Protein AF-A0AAU6WLL1-F1 (afdb_monomer_lite)

Structure (mmCIF, N/CA/C/O backbone):
data_AF-A0AAU6WLL1-F1
#
_entry.id   AF-A0AAU6WLL1-F1
#
loop_
_atom_site.group_PDB
_atom_site.id
_atom_site.type_symbol
_atom_site.label_atom_id
_atom_site.label_alt_id
_atom_site.label_comp_id
_atom_site.label_asym_id
_atom_site.label_entity_id
_atom_site.label_seq_id
_atom_site.pdbx_PDB_ins_code
_atom_site.Cartn_x
_atom_site.Cartn_y
_atom_site.Cartn_z
_atom_site.occupancy
_atom_site.B_iso_or_equiv
_atom_site.auth_seq_id
_atom_site.auth_comp_id
_atom_site.auth_asym_id
_atom_site.auth_atom_id
_atom_site.pdbx_PDB_model_num
ATOM 1 N N . MET A 1 1 ? -5.858 -25.529 11.734 1.00 49.38 1 MET A N 1
ATOM 2 C CA . MET A 1 1 ? -5.423 -24.294 11.037 1.00 49.38 1 MET A CA 1
ATOM 3 C C . MET A 1 1 ? -5.214 -24.500 9.532 1.00 49.38 1 MET A C 1
ATOM 5 O O . MET A 1 1 ? -5.618 -23.621 8.788 1.00 49.38 1 MET A O 1
ATOM 9 N N . SER A 1 2 ? -4.664 -25.635 9.071 1.00 57.19 2 SER A N 1
ATOM 10 C CA . SER A 1 2 ? -4.258 -25.856 7.662 1.00 57.19 2 SER A CA 1
ATOM 11 C C . SER A 1 2 ? -5.346 -25.617 6.591 1.00 57.19 2 SER A C 1
ATOM 13 O O . SER A 1 2 ? -5.056 -24.984 5.584 1.00 57.19 2 SER A O 1
ATOM 15 N N . ASN A 1 3 ? -6.610 -25.988 6.833 1.00 70.56 3 ASN A N 1
ATOM 16 C 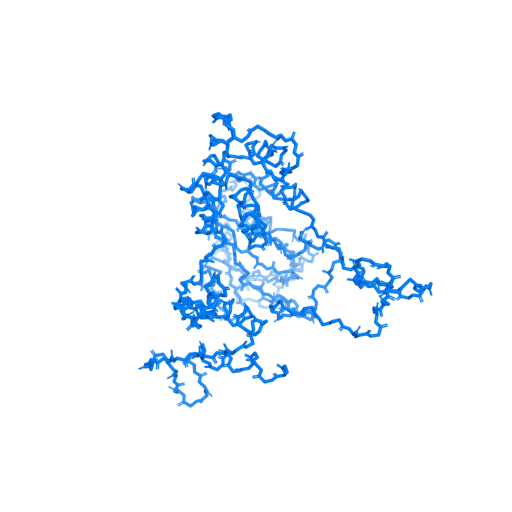CA . ASN A 1 3 ? -7.673 -25.858 5.815 1.00 70.56 3 ASN A CA 1
ATOM 17 C C . ASN A 1 3 ? -8.409 -24.508 5.813 1.00 70.56 3 ASN A C 1
ATOM 19 O O . ASN A 1 3 ? -9.313 -24.299 5.007 1.00 70.56 3 ASN A O 1
ATOM 23 N N . ARG A 1 4 ? -8.059 -23.586 6.719 1.00 80.12 4 ARG A N 1
ATOM 24 C CA . ARG A 1 4 ? -8.822 -22.346 6.900 1.00 80.12 4 ARG A CA 1
ATOM 25 C C . ARG A 1 4 ? -8.544 -21.334 5.774 1.00 80.12 4 ARG A C 1
ATOM 27 O O . ARG A 1 4 ? -9.474 -20.853 5.141 1.00 80.12 4 ARG A O 1
ATOM 34 N N . ILE A 1 5 ? -7.273 -21.068 5.463 1.00 81.94 5 ILE A N 1
ATOM 35 C CA . ILE A 1 5 ? -6.870 -20.135 4.391 1.00 81.94 5 ILE A CA 1
ATOM 36 C C . ILE A 1 5 ? -7.284 -20.630 2.989 1.00 81.94 5 ILE A C 1
ATOM 38 O O . ILE A 1 5 ? -7.834 -19.826 2.235 1.00 81.94 5 ILE A O 1
ATOM 42 N N . PRO A 1 6 ? -7.101 -21.920 2.629 1.00 84.69 6 PRO A N 1
ATOM 43 C CA . PRO A 1 6 ? -7.578 -22.444 1.348 1.00 84.69 6 PRO A CA 1
ATOM 44 C C . PRO A 1 6 ? -9.076 -22.220 1.116 1.00 84.69 6 PRO A C 1
ATOM 46 O O . PRO A 1 6 ? -9.464 -21.841 0.016 1.00 84.69 6 PRO A O 1
ATOM 49 N N . LEU A 1 7 ? -9.909 -22.371 2.155 1.00 84.56 7 LEU A N 1
ATOM 50 C CA . LEU A 1 7 ? -11.346 -22.104 2.060 1.00 84.56 7 LEU A CA 1
ATOM 51 C C . LEU A 1 7 ? -11.632 -20.652 1.656 1.00 84.56 7 LEU A C 1
ATOM 53 O O . LEU A 1 7 ? -12.465 -20.415 0.789 1.00 84.56 7 LEU A O 1
ATOM 57 N N . LEU A 1 8 ? -10.933 -19.678 2.245 1.00 85.38 8 LEU A N 1
ATOM 58 C CA . LEU A 1 8 ? -11.115 -18.269 1.880 1.00 85.38 8 LEU A CA 1
ATOM 59 C C . LEU A 1 8 ? -10.690 -18.007 0.436 1.00 85.38 8 LEU A C 1
ATOM 61 O O . LEU A 1 8 ? -11.428 -17.345 -0.285 1.00 85.38 8 LEU A O 1
ATOM 65 N N . LYS A 1 9 ? -9.558 -18.584 0.003 1.00 83.25 9 LYS A N 1
ATOM 66 C CA . LYS A 1 9 ? -9.072 -18.479 -1.383 1.00 83.25 9 LYS A CA 1
ATOM 67 C C . LYS A 1 9 ? -10.105 -19.030 -2.377 1.00 83.25 9 LYS A C 1
ATOM 69 O O . LYS A 1 9 ? -10.351 -18.396 -3.396 1.00 83.25 9 LYS A O 1
ATOM 74 N N . ILE A 1 10 ? -10.754 -20.151 -2.049 1.00 84.88 10 ILE A N 1
ATOM 75 C CA . ILE A 1 10 ? -11.850 -20.745 -2.833 1.00 84.88 10 ILE A CA 1
ATOM 76 C C . ILE A 1 10 ? -13.048 -19.788 -2.913 1.00 84.88 10 ILE A C 1
ATOM 78 O O . ILE A 1 10 ? -13.537 -19.511 -4.006 1.00 84.88 10 ILE A O 1
ATOM 82 N N . LEU A 1 11 ? -13.494 -19.238 -1.779 1.00 84.00 11 LEU A N 1
ATOM 83 C CA . LEU A 1 11 ? -14.657 -18.340 -1.730 1.00 84.00 11 LEU A CA 1
ATOM 84 C C . LEU A 1 11 ? -14.447 -17.035 -2.513 1.00 84.00 11 LEU A C 1
ATOM 86 O O . LEU A 1 11 ? -15.413 -16.476 -3.024 1.00 84.00 11 LEU A O 1
ATOM 90 N N . THR A 1 12 ? -13.207 -16.552 -2.607 1.00 81.31 12 THR A N 1
ATOM 91 C CA . THR A 1 12 ? -12.859 -15.322 -3.335 1.00 81.31 12 THR A CA 1
ATOM 92 C C . THR A 1 12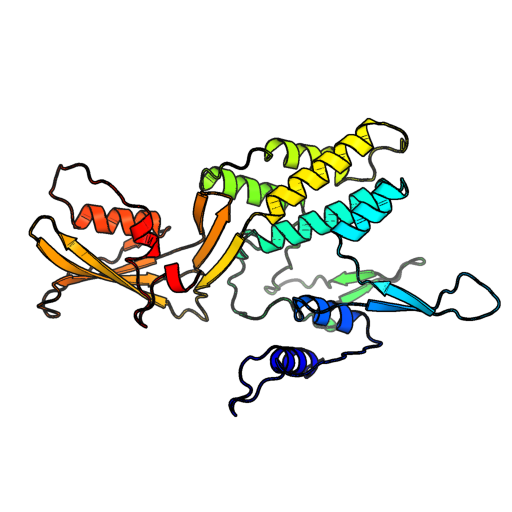 ? -12.390 -15.559 -4.771 1.00 81.31 12 THR A C 1
ATOM 94 O O . THR A 1 12 ? -12.138 -14.590 -5.479 1.00 81.31 12 THR A O 1
ATOM 97 N N . SER A 1 13 ? -12.211 -16.813 -5.194 1.00 81.00 13 SER A N 1
ATOM 98 C CA . SER A 1 13 ? -11.652 -17.137 -6.512 1.00 81.00 13 SER A CA 1
ATOM 99 C C . SER A 1 13 ? -12.618 -16.833 -7.663 1.00 81.00 13 SER A C 1
ATOM 101 O O . SER A 1 13 ? -13.827 -17.060 -7.567 1.00 81.00 13 SER A O 1
ATOM 103 N N . ASP A 1 14 ? -12.055 -16.330 -8.764 1.00 76.62 14 ASP A N 1
ATOM 104 C CA . ASP A 1 14 ? -12.791 -16.045 -10.002 1.00 76.62 14 ASP A CA 1
ATOM 105 C C . ASP A 1 14 ? -13.074 -17.301 -10.826 1.00 76.62 14 ASP A C 1
ATOM 107 O O . ASP A 1 14 ? -14.054 -17.342 -11.567 1.00 76.62 14 ASP A O 1
ATOM 111 N N . ASP A 1 15 ? -12.233 -18.321 -10.678 1.00 77.69 15 ASP A N 1
ATOM 112 C CA . ASP A 1 15 ? -12.371 -19.610 -11.337 1.00 77.69 15 ASP A CA 1
ATOM 113 C C . ASP A 1 15 ? -11.825 -20.708 -10.419 1.00 77.69 15 ASP A C 1
ATOM 115 O O . ASP A 1 15 ? -10.710 -20.613 -9.901 1.00 77.69 15 ASP A O 1
ATOM 119 N N . LEU A 1 16 ? -12.632 -21.745 -10.215 1.00 78.81 16 LEU A N 1
ATOM 120 C CA . LEU A 1 16 ? -12.290 -22.926 -9.424 1.00 78.81 16 LEU A CA 1
ATOM 121 C C . LEU A 1 16 ? -11.611 -24.028 -10.258 1.00 78.81 16 LEU A C 1
ATOM 123 O O . LEU A 1 16 ? -11.296 -25.084 -9.716 1.00 78.81 16 LEU A O 1
ATOM 127 N N . GLY A 1 17 ? -11.382 -23.790 -11.554 1.00 74.00 17 GLY A N 1
ATOM 128 C CA . GLY A 1 17 ? -10.787 -24.733 -12.509 1.00 74.00 17 GLY A CA 1
ATOM 129 C C . GLY A 1 17 ? -11.789 -25.278 -13.531 1.00 74.00 17 GLY A C 1
ATOM 130 O O . GLY A 1 17 ? -11.386 -25.695 -14.613 1.00 74.00 17 GLY A O 1
ATOM 131 N N . ASP A 1 18 ? -13.086 -25.183 -13.226 1.00 76.75 18 ASP A N 1
ATOM 132 C CA . ASP A 1 18 ? -14.190 -25.658 -14.070 1.00 76.75 18 ASP A CA 1
ATOM 133 C C . ASP A 1 18 ? -15.005 -24.504 -14.696 1.00 76.75 18 ASP A C 1
ATOM 135 O O . ASP A 1 18 ? -16.133 -24.705 -15.151 1.00 76.75 18 ASP A O 1
ATOM 139 N N . ARG A 1 19 ? -14.469 -23.270 -14.708 1.00 69.25 19 ARG A N 1
ATOM 140 C CA . ARG A 1 19 ? -15.167 -22.016 -15.082 1.00 69.25 19 ARG A CA 1
ATOM 141 C C . ARG A 1 19 ? -16.333 -21.640 -14.164 1.00 69.25 19 ARG A C 1
ATOM 143 O O . ARG A 1 19 ? -17.123 -20.753 -14.487 1.00 69.25 19 ARG A O 1
ATOM 150 N N . SER A 1 20 ? -16.461 -22.310 -13.024 1.00 75.06 20 SER A N 1
ATOM 151 C CA . SER A 1 20 ? -17.439 -21.993 -11.985 1.00 75.06 20 SER A CA 1
ATOM 152 C C . SER A 1 20 ? -16.847 -21.034 -10.955 1.00 75.06 20 SER A C 1
ATOM 154 O O . SER A 1 20 ? -15.683 -21.177 -10.582 1.00 75.06 20 SER A O 1
ATOM 156 N N . SER A 1 21 ? -17.665 -20.117 -10.435 1.00 81.56 21 SER A N 1
ATOM 157 C CA . SER A 1 21 ? -17.276 -19.194 -9.366 1.00 81.56 21 SER A CA 1
ATOM 158 C C . SER A 1 21 ? -18.398 -19.000 -8.351 1.00 81.56 21 SER A C 1
ATOM 160 O O . SER A 1 21 ? -19.578 -19.209 -8.645 1.00 81.56 21 SER A O 1
ATOM 162 N N . PHE A 1 22 ? -18.035 -18.551 -7.149 1.00 79.88 22 PHE A N 1
ATOM 163 C CA . PHE A 1 22 ? -19.003 -18.213 -6.103 1.00 79.88 22 PHE A CA 1
ATOM 164 C C . PHE A 1 22 ? -19.541 -16.776 -6.200 1.00 79.88 22 PHE A C 1
ATOM 166 O O . PHE A 1 22 ? -20.391 -16.393 -5.399 1.00 79.88 22 PHE A O 1
ATOM 173 N N . LYS A 1 23 ? -19.120 -15.982 -7.199 1.00 74.69 23 LYS A N 1
ATOM 174 C CA . LYS A 1 23 ? -19.549 -14.577 -7.365 1.00 74.69 23 LYS A CA 1
ATOM 175 C C . LYS A 1 23 ? -21.060 -14.403 -7.571 1.00 74.69 23 LYS A C 1
ATOM 177 O O . LYS A 1 23 ? -21.586 -13.336 -7.279 1.00 74.69 23 LYS A O 1
ATOM 182 N N . GLY A 1 24 ? -21.754 -15.431 -8.063 1.00 77.06 24 GLY A N 1
ATOM 183 C CA . GLY A 1 24 ? -23.205 -15.410 -8.285 1.00 77.06 24 GLY A CA 1
ATOM 184 C C . GLY A 1 24 ? -24.055 -15.842 -7.084 1.00 77.06 24 GLY A C 1
ATOM 185 O O . GLY A 1 24 ? -25.276 -15.897 -7.208 1.00 77.06 24 GLY A O 1
ATOM 186 N N . VAL A 1 25 ? -23.442 -16.189 -5.947 1.00 82.62 25 VAL A N 1
ATOM 187 C CA . VAL A 1 25 ? -24.135 -16.789 -4.798 1.00 82.62 25 VAL A CA 1
ATOM 188 C C . VAL A 1 25 ? -24.012 -15.885 -3.573 1.00 82.62 25 VAL A C 1
ATOM 190 O O . VAL A 1 25 ? -22.958 -15.313 -3.309 1.00 82.62 25 VAL A O 1
ATOM 193 N N . GLN A 1 26 ? -25.085 -15.779 -2.786 1.00 84.56 26 GLN A N 1
ATOM 194 C CA . GLN A 1 26 ? -25.018 -15.140 -1.474 1.00 84.56 26 GLN A CA 1
ATOM 195 C C . GLN A 1 26 ? -24.409 -16.110 -0.459 1.00 84.56 26 GLN A C 1
ATOM 197 O O . GLN A 1 26 ? -24.970 -17.172 -0.190 1.00 84.56 26 GLN A O 1
ATOM 202 N N . ILE A 1 27 ? -23.271 -15.736 0.121 1.00 86.38 27 ILE A N 1
ATOM 203 C CA . ILE A 1 27 ? -22.545 -16.583 1.068 1.00 86.38 27 ILE A CA 1
ATOM 204 C C . ILE A 1 27 ? -22.670 -16.010 2.479 1.00 86.38 27 ILE A C 1
ATOM 206 O O . ILE A 1 27 ? -22.401 -14.833 2.713 1.00 86.38 27 ILE A O 1
ATOM 210 N N . PHE A 1 28 ? -23.022 -16.872 3.433 1.00 87.19 28 PHE A N 1
ATOM 211 C CA . PHE A 1 28 ? -22.967 -16.577 4.862 1.00 87.19 28 PHE A CA 1
ATOM 212 C C . PHE A 1 28 ? -21.864 -17.417 5.504 1.00 87.19 28 PHE A C 1
ATOM 214 O O . PHE A 1 28 ? -21.918 -18.645 5.470 1.00 87.19 28 PHE A O 1
ATOM 221 N N . LEU A 1 29 ? -20.868 -16.759 6.103 1.00 87.06 29 LEU A N 1
ATOM 222 C CA . LEU A 1 29 ? -19.799 -17.416 6.852 1.00 87.06 29 LEU A CA 1
ATOM 223 C C . LEU A 1 29 ? -19.948 -17.093 8.340 1.00 87.06 29 LEU A C 1
ATOM 225 O O . LEU A 1 29 ? -19.778 -15.947 8.750 1.00 87.06 29 LEU A O 1
ATOM 229 N N . THR A 1 30 ? -20.240 -18.107 9.151 1.00 88.31 30 THR A N 1
ATOM 230 C CA . THR A 1 30 ? -20.351 -17.976 10.607 1.00 88.31 30 THR A CA 1
ATOM 231 C C . THR A 1 30 ? -19.202 -18.708 11.296 1.00 88.31 30 THR A C 1
ATOM 233 O O . THR A 1 30 ? -18.748 -19.764 10.856 1.00 88.31 30 THR A O 1
ATOM 236 N N . THR A 1 31 ? -18.684 -18.128 12.376 1.00 86.38 31 THR A N 1
ATOM 237 C CA . THR A 1 31 ? -17.616 -18.729 13.182 1.00 86.38 31 THR A CA 1
ATOM 238 C C . THR A 1 31 ? -17.741 -18.293 14.635 1.00 86.38 31 THR A C 1
ATOM 240 O O . THR A 1 31 ? -18.059 -17.139 14.909 1.00 86.38 31 THR A O 1
ATOM 243 N N . TYR A 1 32 ? -17.464 -19.211 15.562 1.00 85.44 32 TYR A N 1
ATOM 244 C CA . TYR A 1 32 ? -17.314 -18.910 16.990 1.00 85.44 32 TYR A CA 1
ATOM 245 C C . TYR A 1 32 ? -15.861 -18.556 17.362 1.00 85.44 32 TYR A C 1
ATOM 247 O O . TYR A 1 32 ? -15.597 -17.998 18.423 1.00 85.44 32 TYR A O 1
ATOM 255 N N . ASP A 1 33 ? -14.902 -18.894 16.496 1.00 83.81 33 ASP A N 1
ATOM 256 C CA . ASP A 1 33 ? -13.477 -18.648 16.705 1.00 83.81 33 ASP A CA 1
ATOM 257 C C . ASP A 1 33 ? -13.139 -17.195 16.324 1.00 83.81 33 ASP A C 1
ATOM 259 O O . ASP A 1 33 ? -13.193 -16.813 15.149 1.00 83.81 33 ASP A O 1
ATOM 263 N N . ARG A 1 34 ? -12.796 -16.385 17.336 1.00 77.62 34 ARG A N 1
ATOM 264 C CA . ARG A 1 34 ? -12.431 -14.965 17.197 1.00 77.62 34 ARG A CA 1
ATOM 265 C C . ARG A 1 34 ? -11.140 -14.768 16.407 1.00 77.62 34 ARG A C 1
ATOM 267 O O . ARG A 1 34 ? -11.027 -13.797 15.659 1.00 77.62 34 ARG A O 1
ATOM 274 N N . GLU A 1 35 ? -10.157 -15.645 16.585 1.00 76.50 35 GLU A N 1
ATOM 275 C CA . GLU A 1 35 ? -8.894 -15.555 15.851 1.00 76.50 35 GLU A CA 1
ATOM 276 C C . GLU A 1 35 ? -9.149 -15.818 14.374 1.00 76.50 35 GLU A C 1
ATOM 278 O O . GLU A 1 35 ? -8.723 -15.043 13.517 1.00 76.50 35 GLU A O 1
ATOM 283 N N . TRP A 1 36 ? -9.939 -16.853 14.085 1.00 80.88 36 TRP A N 1
ATOM 284 C CA . TRP A 1 36 ? -10.342 -17.159 12.723 1.00 80.88 36 TRP A CA 1
ATOM 285 C C . TRP A 1 36 ? -11.148 -16.030 12.085 1.00 80.88 36 TRP A C 1
ATOM 287 O O . TRP A 1 36 ? -10.877 -15.661 10.947 1.00 80.88 36 TRP A O 1
ATOM 297 N N . PHE A 1 37 ? -12.085 -15.436 12.824 1.00 82.31 37 PHE A N 1
ATOM 298 C CA . PHE A 1 37 ? -12.853 -14.287 12.353 1.00 82.31 37 PHE A CA 1
ATOM 299 C C . PHE A 1 37 ? -11.954 -13.111 11.951 1.00 82.31 37 PHE A C 1
ATOM 301 O O . PHE A 1 37 ? -12.140 -12.520 10.888 1.00 82.31 37 PHE A O 1
ATOM 308 N N . ASN A 1 38 ? -10.949 -12.793 12.772 1.00 77.00 38 ASN A N 1
ATOM 309 C CA . ASN A 1 38 ? -10.015 -11.705 12.486 1.00 77.00 38 ASN A CA 1
ATOM 310 C C . ASN A 1 38 ? -9.158 -11.984 11.243 1.00 77.00 38 ASN A C 1
ATOM 312 O O . ASN A 1 38 ? -8.923 -11.061 10.465 1.00 77.00 38 ASN A O 1
ATOM 316 N N . VAL A 1 39 ? -8.735 -13.236 11.039 1.00 80.00 39 VAL A N 1
ATOM 317 C CA . VAL A 1 39 ? -8.029 -13.652 9.817 1.00 80.00 39 VAL A CA 1
ATOM 318 C C . VAL A 1 39 ? -8.968 -13.579 8.611 1.00 80.00 39 VAL A C 1
ATOM 320 O O . VAL A 1 39 ? -8.647 -12.933 7.625 1.00 80.00 39 VAL A O 1
ATOM 323 N N . ALA A 1 40 ? -10.167 -14.155 8.681 1.00 82.69 40 ALA A N 1
ATOM 324 C CA . ALA A 1 40 ? -11.126 -14.114 7.577 1.00 82.69 40 ALA A CA 1
ATOM 325 C C . ALA A 1 40 ? -11.515 -12.677 7.186 1.00 82.69 40 ALA A C 1
ATOM 327 O O . ALA A 1 40 ? -11.647 -12.370 6.002 1.00 82.69 40 ALA A O 1
ATOM 328 N N . LYS A 1 41 ? -11.619 -11.767 8.165 1.00 80.00 41 LYS A N 1
ATOM 329 C CA . LYS A 1 41 ? -11.925 -10.347 7.947 1.00 80.00 41 LYS A CA 1
ATOM 330 C C . LYS A 1 41 ? -10.927 -9.654 7.014 1.00 80.00 41 LYS A C 1
ATOM 332 O O . LYS A 1 41 ? -11.354 -8.749 6.298 1.00 80.00 41 LYS A O 1
ATOM 337 N N . SER A 1 42 ? -9.644 -10.035 7.027 1.00 74.00 42 SER A N 1
ATOM 338 C CA . SER A 1 42 ? -8.632 -9.434 6.146 1.00 74.00 42 SER A CA 1
ATOM 339 C C . SER A 1 42 ? -8.653 -9.989 4.723 1.00 74.00 42 SER A C 1
ATOM 341 O O . SER A 1 42 ? -8.283 -9.269 3.808 1.00 74.00 42 SER A O 1
ATOM 343 N N . TYR A 1 43 ? -9.098 -11.231 4.528 1.00 79.31 43 TYR A N 1
ATOM 344 C CA . TYR A 1 43 ? -9.179 -11.870 3.207 1.00 79.31 43 TYR A CA 1
ATOM 345 C C . TYR A 1 43 ? -10.491 -11.566 2.470 1.00 79.31 43 TYR A C 1
ATOM 347 O O . TYR A 1 43 ? -10.525 -11.558 1.245 1.00 79.31 43 TYR A O 1
ATOM 355 N N . LEU A 1 44 ? -11.582 -11.328 3.202 1.00 82.69 44 LEU A N 1
ATOM 356 C CA . LEU A 1 44 ? -12.915 -11.089 2.640 1.00 82.69 44 LEU A CA 1
ATOM 357 C C . LEU A 1 44 ? -13.184 -9.584 2.473 1.00 82.69 44 LEU A C 1
ATOM 359 O O . LEU A 1 44 ? -14.017 -8.990 3.172 1.00 82.69 44 LEU A O 1
ATOM 363 N N . GLU A 1 45 ? -12.447 -8.927 1.577 1.00 75.25 45 GLU A N 1
ATOM 364 C CA . GLU A 1 45 ? -12.696 -7.523 1.219 1.00 75.25 45 GLU A CA 1
ATOM 365 C C . GLU A 1 45 ? -14.085 -7.354 0.572 1.00 75.25 45 GLU A C 1
ATOM 367 O O . GLU A 1 45 ? -14.553 -8.214 -0.166 1.00 75.25 45 GLU A O 1
ATOM 372 N N . GLY A 1 46 ? -14.803 -6.278 0.916 1.00 76.12 46 GLY A N 1
ATOM 373 C CA . GLY A 1 46 ? -16.176 -6.027 0.443 1.00 76.12 46 GLY A CA 1
ATOM 374 C C . GLY A 1 46 ? -17.303 -6.758 1.193 1.00 76.12 46 GLY A C 1
ATOM 375 O O . GLY A 1 46 ? -18.459 -6.375 1.057 1.00 76.12 46 GLY A O 1
ATOM 376 N N . TRP A 1 47 ? -16.998 -7.753 2.034 1.00 84.00 47 TRP A N 1
ATOM 377 C CA . TRP A 1 47 ? -18.022 -8.474 2.805 1.00 84.00 47 TRP A CA 1
ATOM 378 C C . TRP A 1 47 ? -18.495 -7.686 4.030 1.00 84.00 47 TRP A C 1
ATOM 380 O O . TRP A 1 47 ? -17.669 -7.081 4.732 1.00 84.00 47 TRP A O 1
ATOM 390 N N . GLU A 1 48 ? -19.795 -7.768 4.337 1.00 82.44 48 GLU A N 1
ATOM 391 C CA . GLU A 1 48 ? -20.349 -7.307 5.612 1.00 82.44 48 GLU A CA 1
ATOM 392 C C . GLU A 1 48 ? -19.874 -8.213 6.752 1.00 82.44 48 GLU A C 1
ATOM 394 O O . GLU A 1 48 ? -19.982 -9.437 6.697 1.00 82.44 48 GLU A O 1
ATOM 399 N N . LYS A 1 49 ? -19.317 -7.602 7.798 1.00 86.06 49 LYS A N 1
ATOM 400 C CA . LYS A 1 49 ? -18.773 -8.309 8.960 1.00 86.06 49 LYS A CA 1
ATOM 401 C C . LYS A 1 49 ? -19.578 -7.926 10.191 1.00 86.06 49 LYS A C 1
ATOM 403 O O . LYS A 1 49 ? -19.733 -6.740 10.490 1.00 86.06 49 LYS A O 1
ATOM 408 N N . THR A 1 50 ? -20.082 -8.920 10.908 1.00 84.50 50 THR A N 1
ATOM 409 C CA . THR A 1 50 ? -20.894 -8.724 12.111 1.00 84.50 50 THR A CA 1
ATOM 410 C C . THR A 1 50 ? -20.374 -9.624 13.220 1.00 84.50 50 THR A C 1
ATOM 412 O O . THR A 1 50 ? -20.103 -10.801 13.002 1.00 84.50 50 THR A O 1
ATOM 415 N N . GLU A 1 51 ? -20.220 -9.052 14.407 1.00 82.69 51 GLU A N 1
ATOM 416 C CA . GLU A 1 51 ? -19.828 -9.749 15.623 1.00 82.69 51 GLU A CA 1
ATOM 417 C C . GLU A 1 51 ? -21.073 -9.976 16.473 1.00 82.69 51 GLU A C 1
ATOM 419 O O . GLU A 1 51 ? -21.909 -9.084 16.638 1.00 82.69 51 GLU A O 1
ATOM 424 N N . PHE A 1 52 ? -21.181 -11.185 17.006 1.00 82.56 52 PHE A N 1
ATOM 425 C CA . PHE A 1 52 ? -22.283 -11.618 17.845 1.00 82.56 52 PHE A CA 1
ATOM 426 C C . PHE A 1 52 ? -21.715 -11.998 19.210 1.00 82.56 52 PHE A C 1
ATOM 428 O O . PHE A 1 52 ? -20.932 -12.942 19.317 1.00 82.56 52 PHE A O 1
ATOM 435 N N . TYR A 1 53 ? -22.069 -11.235 20.238 1.00 79.38 53 TYR A N 1
ATOM 436 C CA . TYR A 1 53 ? -21.615 -11.435 21.611 1.00 79.38 53 TYR A CA 1
ATOM 437 C C . TYR A 1 53 ? -22.799 -11.661 22.548 1.00 79.38 53 TYR A C 1
ATOM 439 O O . TYR A 1 53 ? -23.947 -11.408 22.189 1.00 79.38 53 TYR A O 1
ATOM 447 N N . VAL A 1 54 ? -22.507 -12.097 23.770 1.00 79.00 54 VAL A N 1
ATOM 448 C CA . VAL A 1 54 ? -23.476 -12.118 24.867 1.00 79.00 54 VAL A CA 1
ATOM 449 C C . VAL A 1 54 ? -23.268 -10.864 25.712 1.00 79.00 54 VAL A C 1
ATOM 451 O O . VAL A 1 54 ? -22.143 -10.561 26.117 1.00 79.00 54 VAL A O 1
ATOM 454 N N . ASP A 1 55 ? -24.339 -10.110 25.946 1.00 69.69 55 ASP A N 1
ATOM 455 C CA . ASP A 1 55 ? -24.340 -8.985 26.875 1.00 69.69 55 ASP A CA 1
ATOM 456 C C . ASP A 1 55 ? -24.388 -9.505 28.321 1.00 69.69 55 ASP A C 1
ATOM 458 O O . ASP A 1 55 ? -25.450 -9.850 28.844 1.00 69.69 55 ASP A O 1
ATOM 462 N N . ASN A 1 56 ? -23.222 -9.563 28.968 1.00 62.28 56 ASN A N 1
ATOM 463 C CA . ASN A 1 56 ? -23.083 -10.016 30.355 1.00 62.28 56 ASN A CA 1
ATOM 464 C C . ASN A 1 56 ? -23.415 -8.923 31.393 1.00 62.28 56 ASN A C 1
ATOM 466 O O . ASN A 1 56 ? -23.240 -9.149 32.591 1.00 62.28 56 ASN A O 1
ATOM 470 N N . HIS A 1 57 ? -23.872 -7.731 30.985 1.00 59.88 57 HIS A N 1
ATOM 471 C CA . HIS A 1 57 ?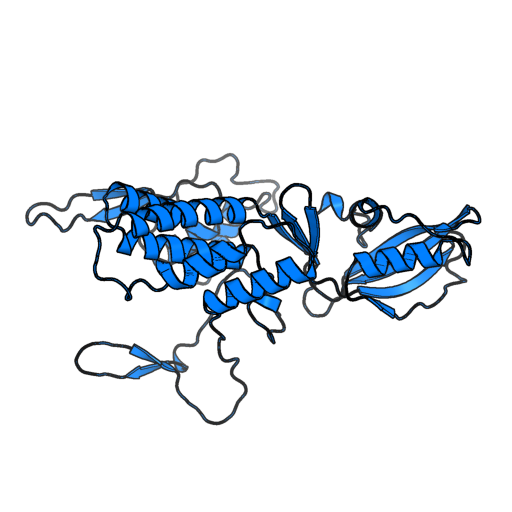 -24.111 -6.630 31.926 1.00 59.88 57 HIS A CA 1
ATOM 472 C C . HIS A 1 57 ? -25.405 -6.772 32.740 1.00 59.88 57 HIS A C 1
ATOM 474 O O . HIS A 1 57 ? -25.559 -6.095 33.757 1.00 59.88 57 HIS A O 1
ATOM 480 N N . SER A 1 58 ? -26.322 -7.667 32.358 1.00 55.41 58 SER A N 1
ATOM 481 C CA . SER A 1 58 ? -27.569 -7.897 33.094 1.00 55.41 58 SER A CA 1
ATOM 482 C C . SER A 1 58 ? -27.600 -9.284 33.732 1.00 55.41 58 SER A C 1
ATOM 484 O O . SER A 1 58 ? -27.575 -10.289 33.035 1.00 55.41 58 SER A O 1
ATOM 486 N N . HIS A 1 59 ? -27.711 -9.340 35.0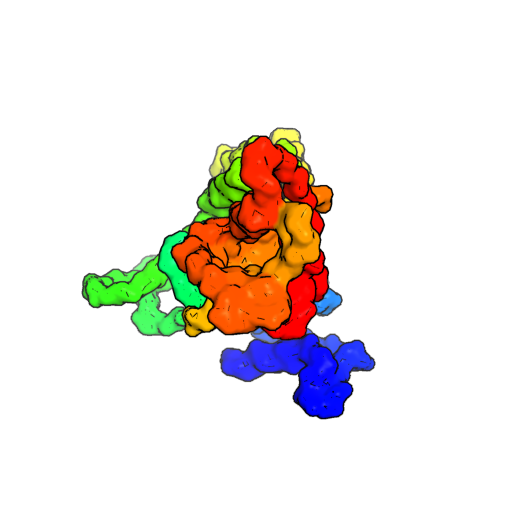61 1.00 56.78 59 HIS A N 1
ATOM 487 C CA . HIS A 1 59 ? -27.666 -10.577 35.855 1.00 56.78 59 HIS A CA 1
ATOM 488 C C . HIS A 1 59 ? -28.835 -11.555 35.621 1.00 56.78 59 HIS A C 1
ATOM 490 O O . HIS A 1 59 ? -28.890 -12.570 36.303 1.00 56.78 59 HIS A O 1
ATOM 496 N N . ASN A 1 60 ? -29.778 -11.281 34.708 1.00 61.97 60 ASN A N 1
ATOM 497 C CA . ASN A 1 60 ? -31.022 -12.055 34.652 1.00 61.97 60 ASN A CA 1
ATOM 498 C C . ASN A 1 60 ? -31.394 -12.696 33.313 1.00 61.97 60 ASN A C 1
ATOM 500 O O . ASN A 1 60 ? -32.205 -13.612 33.356 1.00 61.97 60 ASN A O 1
ATOM 504 N N . ILE A 1 61 ? -30.844 -12.302 32.157 1.00 69.75 61 ILE A N 1
ATOM 505 C CA . ILE A 1 61 ? -31.078 -12.998 30.872 1.00 69.75 61 ILE A CA 1
ATOM 506 C C . ILE A 1 61 ? -29.905 -12.695 29.928 1.00 69.75 61 ILE A C 1
ATOM 508 O O . ILE A 1 61 ? -29.583 -11.524 29.729 1.00 69.75 61 ILE A O 1
ATOM 512 N N . GLU A 1 62 ? -29.309 -13.721 29.313 1.00 70.00 62 GLU A N 1
ATOM 513 C CA . GLU A 1 62 ? -28.336 -13.548 28.226 1.00 70.00 62 GLU A CA 1
ATOM 514 C C . GLU A 1 62 ? -29.010 -12.858 27.032 1.00 70.00 62 GLU A C 1
ATOM 516 O O . GLU A 1 62 ? -29.963 -13.379 26.448 1.00 70.00 62 GLU A O 1
ATOM 521 N N . ARG A 1 63 ? -28.539 -11.662 26.665 1.00 73.38 63 ARG A N 1
ATOM 522 C CA . ARG A 1 63 ? -29.047 -10.925 25.501 1.00 73.38 63 ARG A CA 1
ATOM 523 C C . ARG A 1 63 ? -28.009 -10.929 24.383 1.00 73.38 63 ARG A C 1
ATOM 525 O O . ARG A 1 63 ? -26.835 -10.683 24.660 1.00 73.38 63 ARG A O 1
ATOM 532 N N . PRO A 1 64 ? -28.411 -11.174 23.123 1.00 75.94 64 PRO A N 1
ATOM 533 C CA . PRO A 1 64 ? -27.487 -11.099 22.006 1.00 75.94 64 PRO A CA 1
ATOM 534 C C . PRO A 1 64 ? -27.077 -9.645 21.759 1.00 75.94 64 PRO A C 1
ATOM 536 O O . PRO A 1 64 ? -27.904 -8.791 21.440 1.00 75.94 64 PRO A O 1
ATOM 539 N N . PHE A 1 65 ? -25.784 -9.368 21.882 1.00 75.56 65 PHE A N 1
ATOM 540 C CA . PHE A 1 65 ? -25.167 -8.111 21.490 1.00 75.56 65 PHE A CA 1
ATOM 541 C C . PHE A 1 65 ? -24.601 -8.254 20.078 1.00 75.56 65 PHE A C 1
ATOM 543 O O . PHE A 1 65 ? -23.517 -8.802 19.865 1.00 75.56 65 PHE A O 1
ATOM 550 N N . ILE A 1 66 ? -25.368 -7.773 19.102 1.00 78.06 66 ILE A N 1
ATOM 551 C CA . ILE A 1 66 ? -24.984 -7.778 17.691 1.00 78.06 66 ILE A CA 1
ATOM 552 C C . ILE A 1 66 ? -24.337 -6.439 17.364 1.00 78.06 66 ILE A C 1
ATOM 554 O O . ILE A 1 66 ? -24.951 -5.385 17.536 1.00 78.06 66 ILE A O 1
ATOM 558 N N . ARG A 1 67 ? -23.107 -6.472 16.859 1.00 70.81 67 ARG A N 1
ATOM 559 C CA . ARG A 1 67 ? -22.368 -5.273 16.462 1.00 70.81 67 ARG A CA 1
ATOM 560 C C . ARG A 1 67 ? -21.789 -5.459 15.067 1.00 70.81 67 ARG A C 1
ATOM 562 O O . ARG A 1 67 ? -21.213 -6.502 14.775 1.00 70.81 67 ARG A O 1
ATOM 569 N N . LYS A 1 68 ? -21.875 -4.445 14.205 1.00 72.50 68 LYS A N 1
ATOM 570 C CA . LYS A 1 68 ? -21.068 -4.432 12.976 1.00 72.50 68 LYS A CA 1
ATOM 571 C C . LYS A 1 68 ? -19.582 -4.399 13.355 1.00 72.50 68 LYS A C 1
ATOM 573 O O . LYS A 1 68 ? -19.194 -3.808 14.362 1.00 72.50 68 LYS A O 1
ATOM 578 N N . SER A 1 69 ? -18.742 -5.105 12.605 1.00 60.97 69 SER A N 1
ATOM 579 C CA . SER A 1 69 ? -17.305 -5.159 12.873 1.00 60.97 69 SER A CA 1
ATOM 580 C C . SER A 1 69 ? -16.622 -3.865 12.467 1.00 60.97 69 SER A C 1
ATOM 582 O O . SER A 1 69 ? -15.914 -3.819 11.455 1.00 60.97 69 SER A O 1
ATOM 584 N N . ASP A 1 70 ? -16.774 -2.858 13.314 1.00 68.62 70 ASP A N 1
ATOM 585 C CA . ASP A 1 70 ? -16.219 -1.534 13.100 1.00 68.62 70 ASP A CA 1
ATOM 586 C C . ASP A 1 70 ? -14.708 -1.618 12.826 1.00 68.62 70 ASP A C 1
ATOM 588 O O . ASP A 1 70 ? -13.945 -2.344 13.486 1.00 68.62 70 ASP A O 1
ATOM 592 N N . THR A 1 71 ? -14.271 -0.895 11.808 1.00 78.12 71 THR A N 1
ATOM 593 C CA . THR A 1 71 ? -12.874 -0.584 11.533 1.00 78.12 71 THR A CA 1
ATOM 594 C C . THR A 1 71 ? -12.267 0.194 12.705 1.00 78.12 71 THR A C 1
ATOM 596 O O . THR A 1 71 ? -12.970 0.781 13.527 1.00 78.12 71 THR A O 1
ATOM 599 N N . TYR A 1 72 ? -10.933 0.220 12.809 1.00 83.50 72 TYR A N 1
ATOM 600 C CA . TYR A 1 72 ? -10.273 1.025 13.846 1.00 83.50 72 TYR A CA 1
ATOM 601 C C . TYR A 1 72 ? -10.665 2.507 13.763 1.00 83.50 72 TYR A C 1
ATOM 603 O O . TYR A 1 72 ? -10.794 3.150 14.800 1.00 83.50 72 TYR A O 1
ATOM 611 N N . ARG A 1 73 ? -10.933 3.009 12.551 1.00 83.00 73 ARG A N 1
ATOM 612 C CA . ARG A 1 73 ? -11.456 4.355 12.321 1.00 83.00 73 ARG A CA 1
ATOM 613 C C . ARG A 1 73 ? -12.850 4.538 12.919 1.00 83.00 73 ARG A C 1
ATOM 615 O O . ARG A 1 73 ? -13.021 5.424 13.742 1.00 83.00 73 ARG A O 1
ATOM 622 N N . GLU A 1 74 ? -13.811 3.686 12.568 1.00 82.56 74 GLU A N 1
ATOM 623 C CA . GLU A 1 74 ? -15.191 3.777 13.079 1.00 82.56 74 GLU A CA 1
ATOM 624 C C . GLU A 1 74 ? -15.234 3.653 14.609 1.00 82.56 74 GLU A C 1
ATOM 626 O O . GLU A 1 74 ? -15.996 4.347 15.279 1.00 82.56 74 GLU A O 1
ATOM 631 N N . ARG A 1 75 ? -14.354 2.828 15.198 1.00 83.00 75 ARG A N 1
ATOM 632 C CA . ARG A 1 75 ? -14.188 2.776 16.658 1.00 83.00 75 ARG A CA 1
ATOM 633 C C . ARG A 1 75 ? -13.663 4.097 17.210 1.00 83.00 75 ARG A C 1
ATOM 635 O O . ARG A 1 75 ? -14.196 4.581 18.203 1.00 83.00 75 ARG A O 1
ATOM 642 N N . ALA A 1 76 ? -12.648 4.685 16.584 1.00 84.12 76 ALA A N 1
ATOM 643 C CA . ALA A 1 76 ? -12.143 5.987 16.998 1.00 84.12 76 ALA A CA 1
ATOM 644 C C . ALA A 1 76 ? -13.241 7.066 16.899 1.00 84.12 76 ALA A C 1
ATOM 646 O O . ALA A 1 76 ? -13.462 7.791 17.865 1.00 84.12 76 ALA A O 1
ATOM 647 N N . GLU A 1 77 ? -13.998 7.117 15.799 1.00 84.50 77 GLU A N 1
ATOM 648 C CA . GLU A 1 77 ? -15.123 8.047 15.614 1.00 84.50 77 GLU A CA 1
ATOM 649 C C . GLU A 1 77 ? -16.217 7.839 16.673 1.00 84.50 77 GLU A C 1
ATOM 651 O O . GLU A 1 77 ? -16.685 8.802 17.281 1.00 84.50 77 GLU A O 1
ATOM 656 N N . TYR A 1 78 ? -16.570 6.586 16.980 1.00 83.94 78 TYR A N 1
ATOM 657 C CA . TYR A 1 78 ? -17.512 6.266 18.052 1.00 83.94 78 TYR A CA 1
ATOM 658 C C . TYR A 1 78 ? -17.055 6.855 19.393 1.00 83.94 78 TYR A C 1
ATOM 660 O O . TYR A 1 78 ? -17.812 7.584 20.038 1.00 83.94 78 TYR A O 1
ATOM 668 N N . HIS A 1 79 ? -15.806 6.606 19.794 1.00 83.38 79 HIS A N 1
ATOM 669 C CA . HIS A 1 79 ? -15.266 7.125 21.052 1.00 83.38 79 HIS A CA 1
ATOM 670 C C . HIS A 1 79 ? -15.152 8.662 21.051 1.00 83.38 79 HIS A C 1
ATOM 672 O O . HIS A 1 79 ? -15.430 9.285 22.076 1.00 83.38 79 HIS A O 1
ATOM 678 N N . LEU A 1 80 ? -14.881 9.292 19.900 1.00 81.75 80 LEU A N 1
ATOM 679 C CA . LEU A 1 80 ? -14.915 10.752 19.746 1.00 81.75 80 LEU A CA 1
ATOM 680 C C . LEU A 1 80 ? -16.315 11.328 20.017 1.00 81.75 80 LEU A C 1
ATOM 682 O O . LEU A 1 80 ? -16.438 12.319 20.736 1.00 81.75 80 LEU A O 1
ATOM 686 N N . THR A 1 81 ? -17.374 10.709 19.477 1.00 80.88 81 THR A N 1
ATOM 687 C CA . THR A 1 81 ? -18.763 11.173 19.690 1.00 80.88 81 THR A CA 1
ATOM 688 C C . THR A 1 81 ? -19.238 10.973 21.128 1.00 80.88 81 THR A C 1
ATOM 690 O O . THR A 1 81 ? -20.030 11.768 21.632 1.00 80.88 81 THR A O 1
ATOM 693 N N . LYS A 1 82 ? -18.735 9.934 21.804 1.00 82.62 82 LYS A N 1
ATOM 694 C CA . LYS A 1 82 ? -19.012 9.655 23.220 1.00 82.62 82 LYS A CA 1
ATOM 695 C C . LYS A 1 82 ? -18.172 10.498 24.183 1.00 82.62 82 LYS A C 1
ATOM 697 O O . LYS A 1 82 ? -18.446 10.468 25.378 1.00 82.62 82 LYS A O 1
ATOM 702 N N . GLY A 1 83 ? -17.190 11.252 23.682 1.00 77.88 83 GLY A N 1
ATOM 703 C CA . GLY A 1 83 ? -16.285 12.065 24.498 1.00 77.88 83 GLY A CA 1
ATOM 704 C C . GLY A 1 83 ? -15.195 11.263 25.218 1.00 77.88 83 GLY A C 1
ATOM 705 O O . GLY A 1 83 ? -14.517 11.805 26.085 1.00 77.88 83 GLY A O 1
ATOM 706 N N . ASP A 1 84 ? -15.010 9.989 24.864 1.00 80.25 84 ASP A N 1
ATOM 707 C CA . ASP A 1 84 ? -13.945 9.128 25.383 1.00 80.25 84 ASP A CA 1
ATOM 708 C C . ASP A 1 84 ? -12.684 9.308 24.533 1.00 80.25 84 ASP A C 1
ATOM 710 O O . ASP A 1 84 ? -12.354 8.539 23.623 1.00 80.25 84 ASP A O 1
ATOM 714 N N . TYR A 1 85 ? -11.999 10.413 24.793 1.00 79.25 85 TYR A N 1
ATOM 715 C CA . TYR A 1 85 ? -10.856 10.814 23.997 1.00 79.25 85 TYR A CA 1
ATOM 716 C C . TYR A 1 85 ? -9.626 9.884 24.115 1.00 79.25 85 TYR A C 1
ATOM 718 O O . TYR A 1 85 ? -8.997 9.636 23.081 1.00 79.25 85 TYR A O 1
ATOM 726 N N . PRO A 1 86 ? -9.282 9.299 25.283 1.00 78.31 86 PRO A N 1
ATOM 727 C CA . PRO A 1 86 ? -8.178 8.341 25.392 1.00 78.31 86 PRO A CA 1
ATOM 728 C C . PRO A 1 86 ? -8.391 7.083 24.548 1.00 78.31 86 PRO A C 1
ATOM 730 O O . PRO A 1 86 ? -7.479 6.642 23.839 1.00 78.31 86 PRO A O 1
ATOM 733 N N . ALA A 1 87 ? -9.603 6.518 24.566 1.00 80.19 87 ALA A N 1
ATOM 734 C CA . ALA A 1 87 ? -9.920 5.376 23.718 1.00 80.19 87 ALA A CA 1
ATOM 735 C C . ALA A 1 87 ? -9.892 5.766 22.236 1.00 80.19 87 ALA A C 1
ATOM 737 O O . ALA A 1 87 ? -9.334 5.024 21.423 1.00 80.19 87 ALA A O 1
ATOM 738 N N . CYS A 1 88 ? -10.418 6.948 21.886 1.00 83.12 88 CYS A N 1
ATOM 739 C CA . CYS A 1 88 ? -10.335 7.490 20.530 1.00 83.12 88 CYS A CA 1
ATOM 740 C C . CYS A 1 88 ? -8.881 7.557 20.040 1.00 83.12 88 CYS A C 1
ATOM 742 O O . CYS A 1 88 ? -8.583 7.056 18.958 1.00 83.12 88 CYS A O 1
ATOM 744 N N . ALA A 1 89 ? -7.965 8.106 20.844 1.00 80.06 89 ALA A N 1
ATOM 745 C CA . ALA A 1 89 ? -6.548 8.214 20.500 1.00 80.06 89 ALA A CA 1
ATOM 746 C C . ALA A 1 89 ? -5.889 6.843 20.273 1.00 80.06 89 ALA A C 1
ATOM 748 O O . ALA A 1 89 ? -5.131 6.663 19.320 1.00 80.06 89 ALA A O 1
ATOM 749 N N . ASN A 1 90 ? -6.215 5.846 21.100 1.00 82.56 90 ASN A N 1
ATOM 750 C CA . ASN A 1 90 ? -5.695 4.484 20.960 1.00 82.56 90 ASN A CA 1
ATOM 751 C C . ASN A 1 90 ? -6.201 3.797 19.678 1.00 82.56 90 ASN A C 1
ATOM 753 O O . ASN A 1 90 ? -5.430 3.193 18.930 1.00 82.56 90 ASN A O 1
ATOM 757 N N . TYR A 1 91 ? -7.495 3.909 19.375 1.00 83.88 91 TYR A N 1
ATOM 758 C CA . TYR A 1 91 ? -8.033 3.361 18.128 1.00 83.88 91 TYR A CA 1
ATOM 759 C C . TYR A 1 91 ? -7.498 4.090 16.897 1.00 83.88 91 TYR A C 1
ATOM 761 O O . TYR A 1 91 ? -7.160 3.439 15.907 1.00 83.88 91 TYR A O 1
ATOM 769 N N . LEU A 1 92 ? -7.336 5.410 16.984 1.00 84.31 92 LEU A N 1
ATOM 770 C CA . LEU A 1 92 ? -6.730 6.211 15.930 1.00 84.31 92 LEU A CA 1
ATOM 771 C C . LEU A 1 92 ? -5.273 5.788 15.693 1.00 84.31 92 LEU A C 1
ATOM 773 O O . LEU A 1 92 ? -4.883 5.561 14.551 1.00 84.31 92 LEU A O 1
ATOM 777 N N . ARG A 1 93 ? -4.499 5.539 16.758 1.00 83.88 93 ARG A N 1
ATOM 778 C CA . ARG A 1 93 ? -3.148 4.962 16.674 1.00 83.88 93 ARG A CA 1
ATOM 779 C C . ARG A 1 93 ? -3.117 3.649 15.895 1.00 83.88 93 ARG A C 1
ATOM 781 O O . ARG A 1 93 ? -2.294 3.487 14.997 1.00 83.88 93 ARG A O 1
ATOM 788 N N . LYS A 1 94 ? -4.028 2.724 16.205 1.00 82.06 94 LYS A N 1
ATOM 789 C CA . LYS A 1 94 ? -4.137 1.440 15.490 1.00 82.06 94 LYS A CA 1
ATOM 790 C C . LYS A 1 94 ? -4.508 1.628 14.019 1.00 82.06 94 LYS A C 1
ATOM 792 O O . LYS A 1 94 ? -4.033 0.870 13.176 1.00 82.06 94 LYS A O 1
ATOM 797 N N . ALA A 1 95 ? -5.333 2.627 13.705 1.00 83.31 95 ALA A N 1
ATOM 798 C CA . ALA A 1 95 ? -5.654 2.983 12.328 1.00 83.31 95 ALA A CA 1
ATOM 799 C C . ALA A 1 95 ? -4.412 3.497 11.577 1.00 83.31 95 ALA A C 1
ATOM 801 O O . ALA A 1 95 ? -4.126 2.998 10.493 1.00 83.31 95 ALA A O 1
ATOM 802 N N . PHE A 1 96 ? -3.619 4.387 12.184 1.00 85.19 96 PHE A N 1
ATOM 803 C CA . PHE A 1 96 ? -2.348 4.852 11.614 1.00 85.19 96 PHE A CA 1
ATOM 804 C C . PHE A 1 96 ? -1.362 3.712 11.353 1.00 85.19 96 PHE A C 1
ATOM 806 O O . PHE A 1 96 ? -0.828 3.607 10.254 1.00 85.19 96 PHE A O 1
ATOM 813 N N . GLU A 1 97 ? -1.138 2.833 12.335 1.00 83.06 97 GLU A N 1
ATOM 814 C CA . GLU A 1 97 ? -0.241 1.680 12.169 1.00 83.06 97 GLU A CA 1
ATOM 815 C C . GLU A 1 97 ? -0.704 0.767 11.026 1.00 83.06 97 GLU A C 1
ATOM 817 O O . GLU A 1 97 ? 0.120 0.255 10.269 1.00 83.06 97 GLU A O 1
ATOM 822 N N . LYS A 1 98 ? -2.020 0.577 10.873 1.00 82.88 98 LYS A N 1
ATOM 823 C CA . LYS A 1 98 ? -2.588 -0.207 9.773 1.00 82.88 98 LYS A CA 1
ATOM 824 C C . LYS A 1 98 ? -2.336 0.458 8.415 1.00 82.88 98 LYS A C 1
ATOM 826 O O . LYS A 1 98 ? -1.882 -0.221 7.498 1.00 82.88 98 LYS A O 1
ATOM 831 N N . GLU A 1 99 ? -2.612 1.754 8.284 1.00 83.56 99 GLU A N 1
ATOM 832 C CA . GLU A 1 99 ? -2.425 2.476 7.019 1.00 83.56 99 GLU A CA 1
ATOM 833 C C . GLU A 1 99 ? -0.945 2.590 6.636 1.00 83.56 99 GLU A C 1
ATOM 835 O O . GLU A 1 99 ? -0.582 2.319 5.495 1.00 83.56 99 GLU A O 1
ATOM 840 N N . LEU A 1 100 ? -0.055 2.885 7.586 1.00 83.81 100 LEU A N 1
ATOM 841 C CA . LEU A 1 100 ? 1.384 2.965 7.313 1.00 83.81 100 LEU A CA 1
ATOM 842 C C . LEU A 1 100 ? 1.962 1.617 6.868 1.00 83.81 100 LEU A C 1
ATOM 844 O O . LEU A 1 100 ? 2.775 1.586 5.949 1.00 83.81 100 LEU A O 1
ATOM 848 N N . LYS A 1 101 ? 1.506 0.500 7.451 1.00 81.44 101 LYS A N 1
ATOM 849 C CA . LYS A 1 101 ? 1.883 -0.848 6.988 1.00 81.44 101 LYS A CA 1
ATOM 850 C C . LYS A 1 101 ? 1.386 -1.155 5.576 1.00 81.44 101 LYS A C 1
ATOM 852 O O . LYS A 1 101 ? 2.052 -1.880 4.851 1.00 81.44 101 LYS A O 1
ATOM 857 N N . ARG A 1 102 ? 0.226 -0.620 5.183 1.00 81.94 102 ARG A N 1
ATOM 858 C CA . ARG A 1 102 ? -0.304 -0.761 3.817 1.00 81.94 102 ARG A CA 1
ATOM 859 C C . ARG A 1 102 ? 0.558 0.008 2.812 1.00 81.94 102 ARG A C 1
ATOM 861 O O . ARG A 1 102 ? 0.845 -0.495 1.726 1.00 81.94 102 ARG A O 1
ATOM 868 N N . ILE A 1 103 ? 0.968 1.219 3.183 1.00 81.94 103 ILE A N 1
ATOM 869 C CA . ILE A 1 103 ? 1.678 2.157 2.309 1.00 81.94 103 ILE A CA 1
ATOM 870 C C . ILE A 1 103 ? 3.159 1.791 2.149 1.00 81.94 103 ILE A C 1
ATOM 872 O O . ILE A 1 103 ? 3.686 1.818 1.037 1.00 81.94 103 ILE A O 1
ATOM 876 N N . LEU A 1 104 ? 3.840 1.465 3.248 1.00 79.25 104 LEU A N 1
ATOM 877 C CA . LEU A 1 104 ? 5.280 1.227 3.242 1.00 79.25 104 LEU A CA 1
ATOM 878 C C . LEU A 1 104 ? 5.621 -0.144 2.643 1.00 79.25 104 LEU A C 1
ATOM 880 O O . LEU A 1 104 ? 4.924 -1.126 2.909 1.00 79.25 104 LEU A O 1
ATOM 884 N N . PRO A 1 105 ? 6.701 -0.245 1.853 1.00 71.62 105 PRO A N 1
ATOM 885 C CA . PRO A 1 105 ? 7.148 -1.531 1.347 1.00 71.62 105 PRO A CA 1
ATOM 886 C C . PRO A 1 105 ? 7.818 -2.365 2.449 1.00 71.62 105 PRO A C 1
ATOM 888 O O . PRO A 1 105 ? 8.389 -1.836 3.403 1.00 71.62 105 PRO A O 1
ATOM 891 N N . GLU A 1 106 ? 7.773 -3.688 2.303 1.00 66.19 106 GLU A N 1
ATOM 892 C CA . GLU A 1 106 ? 8.238 -4.627 3.333 1.00 66.19 106 GLU A CA 1
ATOM 893 C C . GLU A 1 106 ? 9.723 -4.482 3.668 1.00 66.19 106 GLU A C 1
ATOM 895 O O . GLU A 1 106 ? 10.084 -4.532 4.836 1.00 66.19 106 GLU A O 1
ATOM 900 N N . ASN A 1 107 ? 10.579 -4.210 2.682 1.00 63.38 107 ASN A N 1
ATOM 901 C CA . ASN A 1 107 ? 12.009 -3.962 2.898 1.00 63.38 107 ASN A CA 1
ATOM 902 C C . ASN A 1 107 ? 12.283 -2.727 3.780 1.00 63.38 107 ASN A C 1
ATOM 904 O O . ASN A 1 107 ? 13.308 -2.657 4.454 1.00 63.38 107 ASN A O 1
ATOM 908 N N . VAL A 1 108 ? 11.367 -1.756 3.783 1.00 65.38 108 VAL A N 1
ATOM 909 C CA . VAL A 1 108 ? 11.431 -0.557 4.629 1.00 65.38 108 VAL A CA 1
ATOM 910 C C . VAL A 1 108 ? 10.810 -0.828 6.002 1.00 65.38 108 VAL A C 1
ATOM 912 O O . VAL A 1 108 ? 11.282 -0.298 7.009 1.00 65.38 108 VAL A O 1
ATOM 915 N N . LEU A 1 109 ? 9.784 -1.683 6.057 1.00 62.97 109 LEU A N 1
ATOM 916 C CA . LEU A 1 109 ? 9.179 -2.165 7.301 1.00 62.97 109 LEU A CA 1
ATOM 917 C C . LEU A 1 109 ? 10.035 -3.208 8.032 1.00 62.97 109 LEU A C 1
ATOM 919 O O . LEU A 1 109 ? 9.829 -3.417 9.219 1.00 62.97 109 LEU A O 1
ATOM 923 N N . TYR A 1 110 ? 10.972 -3.872 7.362 1.00 63.47 110 TYR A N 1
ATOM 924 C CA . TYR A 1 110 ? 11.829 -4.907 7.940 1.00 63.47 110 TYR A CA 1
ATOM 925 C C . TYR A 1 110 ? 13.221 -4.844 7.289 1.00 63.47 110 TYR A C 1
ATOM 927 O O . TYR A 1 110 ? 13.571 -5.699 6.472 1.00 63.47 110 TYR A O 1
ATOM 935 N N . PRO A 1 111 ? 14.033 -3.820 7.613 1.00 52.84 111 PRO A N 1
ATOM 936 C CA . PRO A 1 111 ? 15.362 -3.679 7.031 1.00 52.84 111 PRO A CA 1
ATOM 937 C C . PRO A 1 111 ? 16.241 -4.876 7.420 1.00 52.84 111 PRO A C 1
ATOM 939 O O . PRO A 1 111 ? 16.521 -5.080 8.607 1.00 52.84 111 PRO A O 1
ATOM 942 N N . GLY A 1 112 ? 16.662 -5.645 6.409 1.00 44.91 112 GLY A N 1
ATOM 943 C CA . GLY A 1 112 ? 17.470 -6.864 6.543 1.00 44.91 112 GLY A CA 1
ATOM 944 C C . GLY A 1 112 ? 16.726 -8.181 6.285 1.00 44.91 112 GLY A C 1
ATOM 945 O O . GLY A 1 112 ? 17.366 -9.224 6.297 1.00 44.91 112 GLY A O 1
ATOM 946 N N . PHE A 1 113 ? 15.412 -8.156 6.027 1.00 43.78 113 PHE A N 1
ATOM 947 C CA . PHE A 1 113 ? 14.647 -9.367 5.714 1.00 43.78 113 PHE A CA 1
ATOM 948 C C . PHE A 1 113 ? 14.671 -9.662 4.204 1.00 43.78 113 PHE A C 1
ATOM 950 O O . PHE A 1 113 ? 14.060 -8.940 3.412 1.00 43.78 113 PHE A O 1
ATOM 957 N N . ASN A 1 114 ? 15.358 -10.731 3.792 1.00 42.25 114 ASN A N 1
ATOM 958 C CA . ASN A 1 114 ? 15.268 -11.273 2.433 1.00 42.25 114 ASN A CA 1
ATOM 959 C C . ASN A 1 114 ? 13.958 -12.066 2.315 1.00 42.25 114 ASN A C 1
ATOM 961 O O . ASN A 1 114 ? 13.926 -13.272 2.554 1.00 42.25 114 ASN A O 1
ATOM 965 N N . GLY A 1 115 ? 12.860 -11.368 2.013 1.00 42.56 115 GLY A N 1
ATOM 966 C CA . GLY A 1 115 ? 11.516 -11.939 1.923 1.00 42.56 115 GLY A CA 1
ATOM 967 C C . GLY A 1 115 ? 11.420 -13.088 0.918 1.00 42.56 115 GLY A C 1
ATOM 968 O O . GLY A 1 115 ? 11.170 -12.876 -0.262 1.00 42.56 115 GLY A O 1
ATOM 969 N N . THR A 1 116 ? 11.565 -14.316 1.403 1.00 34.25 116 THR A N 1
ATOM 970 C CA . THR A 1 116 ? 11.278 -15.564 0.686 1.00 34.25 116 THR A CA 1
ATOM 971 C C . THR A 1 116 ? 9.949 -16.121 1.178 1.00 34.25 116 THR A C 1
ATOM 973 O O . THR A 1 116 ? 9.889 -17.205 1.738 1.00 34.25 116 THR A O 1
ATOM 976 N N . SER A 1 117 ? 8.855 -15.363 1.079 1.00 38.00 117 SER A N 1
ATOM 977 C CA . SER A 1 117 ? 7.516 -15.877 1.411 1.00 38.00 117 SER A CA 1
ATOM 978 C C . SER A 1 117 ? 6.431 -14.967 0.847 1.00 38.00 117 SER A C 1
ATOM 980 O O . SER A 1 117 ? 6.026 -13.994 1.473 1.00 38.00 117 SER A O 1
ATOM 982 N N . GLY A 1 118 ? 5.935 -15.296 -0.343 1.00 39.25 118 GLY A N 1
ATOM 983 C CA . GLY A 1 118 ? 4.781 -14.639 -0.959 1.00 39.25 118 GLY A CA 1
ATOM 984 C C . GLY A 1 118 ? 3.433 -15.042 -0.349 1.00 39.25 118 GLY A C 1
ATOM 985 O O . GLY A 1 118 ? 2.519 -15.358 -1.105 1.00 39.25 118 GLY A O 1
ATOM 986 N N . ASP A 1 119 ? 3.289 -15.044 0.977 1.00 31.92 119 ASP A N 1
ATOM 987 C CA . ASP A 1 119 ? 1.993 -15.256 1.630 1.00 31.92 119 ASP A CA 1
ATOM 988 C C . ASP A 1 119 ? 1.753 -14.187 2.705 1.00 31.92 119 ASP A C 1
ATOM 990 O O . ASP A 1 119 ? 2.516 -14.012 3.656 1.00 31.92 119 ASP A O 1
ATOM 994 N N . ASN A 1 120 ? 0.644 -13.470 2.538 1.00 35.69 120 ASN A N 1
ATOM 995 C CA . ASN A 1 120 ? 0.159 -12.461 3.464 1.00 35.69 120 ASN A CA 1
ATOM 996 C C . ASN A 1 120 ? 0.025 -13.033 4.887 1.00 35.69 120 ASN A C 1
ATOM 998 O O . ASN A 1 120 ? -0.807 -13.902 5.156 1.00 35.69 120 ASN A O 1
ATOM 1002 N N . SER A 1 121 ? 0.772 -12.439 5.820 1.00 36.31 121 SER A N 1
ATOM 1003 C CA . SER A 1 121 ? 0.447 -12.366 7.249 1.00 36.31 121 SER A CA 1
ATOM 1004 C C . SER A 1 121 ? 0.100 -13.693 7.946 1.00 36.31 121 SER A C 1
ATOM 1006 O O . SER A 1 121 ? -1.017 -13.856 8.432 1.00 36.31 121 SER A O 1
ATOM 1008 N N . VAL A 1 122 ? 1.059 -14.612 8.092 1.00 30.45 122 VAL A N 1
ATOM 1009 C CA . VAL A 1 122 ? 1.027 -15.600 9.188 1.00 30.45 122 VAL A CA 1
ATOM 1010 C C . VAL A 1 122 ? 2.432 -15.772 9.758 1.00 30.45 122 VAL A C 1
ATOM 1012 O O . VAL A 1 122 ? 3.295 -16.406 9.160 1.00 30.45 122 VAL A O 1
ATOM 1015 N N . ILE A 1 123 ? 2.652 -15.224 10.952 1.00 42.03 123 ILE A N 1
ATOM 1016 C CA . ILE A 1 123 ? 3.834 -15.524 11.763 1.00 42.03 123 ILE A CA 1
ATOM 1017 C C . ILE A 1 123 ? 3.606 -16.905 12.391 1.00 42.03 123 ILE A C 1
ATOM 1019 O O . ILE A 1 123 ? 2.742 -17.059 13.255 1.00 42.03 123 ILE A O 1
ATOM 1023 N N . THR A 1 124 ? 4.357 -17.916 11.954 1.00 32.66 124 THR A N 1
ATOM 1024 C CA . THR A 1 124 ? 4.308 -19.258 12.553 1.00 32.66 124 THR A CA 1
ATOM 1025 C C . THR A 1 124 ? 5.400 -19.365 13.614 1.00 32.66 124 THR A C 1
ATOM 1027 O O . THR A 1 124 ? 6.571 -19.517 13.290 1.00 32.66 124 THR A O 1
ATOM 1030 N N . LEU A 1 125 ? 5.026 -19.270 14.891 1.00 42.31 125 LEU A N 1
ATOM 1031 C CA . LEU A 1 125 ? 5.947 -19.439 16.020 1.00 42.31 125 LEU A CA 1
ATOM 1032 C C . LEU A 1 125 ? 5.800 -20.844 16.609 1.00 42.31 125 LEU A C 1
ATOM 1034 O O . LEU A 1 125 ? 4.702 -21.267 16.978 1.00 42.31 125 LEU A O 1
ATOM 1038 N N . SER A 1 126 ? 6.910 -21.572 16.726 1.00 39.56 126 SER A N 1
ATOM 1039 C CA . SER A 1 126 ? 6.928 -22.855 17.430 1.00 39.56 126 SER A CA 1
ATOM 1040 C C . SER A 1 126 ? 6.745 -22.626 18.931 1.00 39.56 126 SER A C 1
ATOM 1042 O O . SER A 1 126 ? 7.474 -21.837 19.532 1.00 39.56 126 SER A O 1
ATOM 1044 N N . LYS A 1 127 ? 5.822 -23.363 19.572 1.00 44.12 127 LYS A N 1
ATOM 1045 C CA . LYS A 1 127 ? 5.599 -23.321 21.036 1.00 44.12 127 LYS A CA 1
ATOM 1046 C C . LYS A 1 127 ? 6.875 -23.544 21.858 1.00 44.12 127 LYS A C 1
ATOM 1048 O O . LYS A 1 127 ? 6.919 -23.157 23.017 1.00 44.12 127 LYS A O 1
ATOM 1053 N N . ARG A 1 128 ? 7.902 -24.162 21.268 1.00 47.28 128 ARG A N 1
ATOM 1054 C CA . ARG A 1 128 ? 9.190 -24.443 21.919 1.00 47.28 128 ARG A CA 1
ATOM 1055 C C . ARG A 1 128 ? 9.994 -23.179 22.247 1.00 47.28 128 ARG A C 1
ATOM 1057 O O . ARG A 1 128 ? 10.827 -23.231 23.147 1.00 47.28 128 ARG A O 1
ATOM 1064 N N . ASN A 1 129 ? 9.704 -22.063 21.574 1.00 45.34 129 ASN A N 1
ATOM 1065 C CA . ASN A 1 129 ? 10.468 -20.818 21.688 1.00 45.34 129 ASN A CA 1
ATOM 1066 C C . ASN A 1 129 ? 9.954 -19.901 22.812 1.00 45.34 129 ASN A C 1
ATOM 1068 O O . ASN A 1 129 ? 10.541 -18.852 23.062 1.00 45.34 129 ASN A O 1
ATOM 1072 N N . PHE A 1 130 ? 8.880 -20.293 23.504 1.00 45.53 130 PHE A N 1
ATOM 1073 C CA . PHE A 1 130 ? 8.312 -19.539 24.617 1.00 45.53 130 PHE A CA 1
ATOM 1074 C C . PHE A 1 130 ? 8.590 -20.229 25.955 1.00 45.53 130 PHE A C 1
ATOM 1076 O O . PHE A 1 130 ? 8.326 -21.420 26.125 1.00 45.53 130 PHE A O 1
ATOM 1083 N N . SER A 1 131 ? 9.089 -19.469 26.923 1.00 45.31 131 SER A N 1
ATOM 1084 C CA . SER A 1 131 ? 9.043 -19.786 28.345 1.00 45.31 131 SER A CA 1
ATOM 1085 C C . SER A 1 131 ? 7.881 -19.034 28.998 1.00 45.31 131 SER A C 1
ATOM 1087 O O . SER A 1 131 ? 7.570 -17.893 28.657 1.00 45.31 131 SER A O 1
ATOM 1089 N N . ILE A 1 132 ? 7.195 -19.698 29.922 1.00 44.47 132 ILE A N 1
ATOM 1090 C CA . ILE A 1 132 ? 6.212 -19.059 30.796 1.00 44.47 132 ILE A CA 1
ATOM 1091 C C . ILE A 1 132 ? 6.977 -18.579 32.023 1.00 44.47 132 ILE A C 1
ATOM 1093 O O . ILE A 1 132 ? 7.605 -19.387 32.706 1.00 44.47 132 ILE A O 1
ATOM 1097 N N . SER A 1 133 ? 6.954 -17.272 32.282 1.00 49.41 133 SER A N 1
ATOM 1098 C CA . SER A 1 133 ? 7.364 -16.740 33.580 1.00 49.41 133 SER A CA 1
ATOM 1099 C C . SER A 1 133 ? 6.119 -16.568 34.440 1.00 49.41 133 SER A C 1
ATOM 1101 O O . SER A 1 133 ? 5.255 -15.752 34.111 1.00 49.41 133 SER A O 1
ATOM 1103 N N . GLU A 1 134 ? 6.026 -17.326 35.525 1.00 39.31 134 GLU A N 1
ATOM 1104 C CA . GLU A 1 134 ? 5.032 -17.077 36.563 1.00 39.31 134 GLU A CA 1
ATOM 1105 C C . GLU A 1 134 ? 5.552 -15.965 37.472 1.00 39.31 134 GLU A C 1
ATOM 1107 O O . GLU A 1 134 ? 6.599 -16.089 38.103 1.00 39.31 134 GLU A O 1
ATOM 1112 N N . ASN A 1 135 ? 4.833 -14.850 37.500 1.00 42.88 135 ASN A N 1
ATOM 1113 C CA . ASN A 1 135 ? 4.886 -13.919 38.613 1.00 42.88 135 ASN A CA 1
ATOM 1114 C C . ASN A 1 135 ? 3.440 -13.667 39.041 1.00 42.88 135 ASN A C 1
ATOM 1116 O O . ASN A 1 135 ? 2.556 -13.645 38.179 1.00 42.88 135 ASN A O 1
ATOM 1120 N N . ASP A 1 136 ? 3.215 -13.489 40.342 1.00 41.94 136 ASP A N 1
ATOM 1121 C CA . ASP A 1 136 ? 1.946 -13.733 41.054 1.00 41.94 136 ASP A CA 1
ATOM 1122 C C . ASP A 1 136 ? 0.691 -12.992 40.541 1.00 41.94 136 ASP A C 1
ATOM 1124 O O . ASP A 1 136 ? -0.395 -13.213 41.063 1.00 41.94 136 ASP A O 1
ATOM 1128 N N . ASN A 1 137 ? 0.785 -12.145 39.509 1.00 48.06 137 ASN A N 1
ATOM 1129 C CA . ASN A 1 137 ? -0.339 -11.369 38.982 1.00 48.06 137 ASN A CA 1
ATOM 1130 C C . ASN A 1 137 ? -0.509 -11.353 37.447 1.00 48.06 137 ASN A C 1
ATOM 1132 O O . ASN A 1 137 ? -1.430 -10.687 36.975 1.00 48.06 137 ASN A O 1
ATOM 1136 N N . ALA A 1 138 ? 0.314 -12.049 36.648 1.00 34.59 138 ALA A N 1
ATOM 1137 C CA . ALA A 1 138 ? 0.060 -12.202 35.206 1.00 34.59 138 ALA A CA 1
ATOM 1138 C C . ALA A 1 138 ? 0.966 -13.244 34.527 1.00 34.59 138 ALA A C 1
ATOM 1140 O O . ALA A 1 138 ? 2.165 -13.322 34.793 1.00 34.59 138 ALA A O 1
ATOM 1141 N N . TRP A 1 139 ? 0.397 -13.990 33.574 1.00 40.47 139 TRP A N 1
ATOM 1142 C CA . TRP A 1 139 ? 1.158 -14.848 32.666 1.00 40.47 139 TRP A CA 1
ATOM 1143 C C . TRP A 1 139 ? 1.715 -14.033 31.502 1.00 40.47 139 TRP A C 1
ATOM 1145 O O . TRP A 1 139 ? 0.959 -13.489 30.694 1.00 40.47 139 TRP A O 1
ATOM 1155 N N . PHE A 1 140 ? 3.039 -14.003 31.378 1.00 37.50 140 PHE A N 1
ATOM 1156 C CA . PHE A 1 140 ? 3.715 -13.444 30.213 1.00 37.50 140 PHE A CA 1
ATOM 1157 C C . PHE A 1 140 ? 4.517 -14.541 29.514 1.00 37.50 140 PHE A C 1
ATOM 1159 O O . PHE A 1 140 ? 5.214 -15.332 30.153 1.00 37.50 140 PHE A O 1
ATOM 1166 N N . TYR A 1 141 ? 4.417 -14.583 28.187 1.00 41.06 141 TYR A N 1
ATOM 1167 C CA . TYR A 1 141 ? 5.295 -15.401 27.360 1.00 41.06 141 TYR A CA 1
ATOM 1168 C C . TYR A 1 141 ? 6.628 -14.665 27.207 1.00 41.06 141 TYR A C 1
ATOM 1170 O O . TYR A 1 141 ? 6.667 -13.572 26.638 1.00 41.06 141 TYR A O 1
ATOM 1178 N N . LYS A 1 142 ? 7.715 -15.250 27.707 1.00 39.88 142 LYS A N 1
ATOM 1179 C CA . LYS A 1 142 ? 9.083 -14.765 27.505 1.00 39.88 142 LYS A CA 1
ATOM 1180 C C . LYS A 1 142 ? 9.750 -15.624 26.427 1.00 39.88 142 LYS A C 1
ATOM 1182 O O . LYS A 1 142 ? 9.506 -16.822 26.349 1.00 39.88 142 LYS A O 1
ATOM 1187 N N . LEU A 1 143 ? 10.540 -15.028 25.539 1.00 43.50 143 LEU A N 1
ATOM 1188 C CA . LEU A 1 143 ? 11.349 -15.801 24.591 1.00 43.50 143 LEU A CA 1
ATOM 1189 C C . LEU A 1 143 ? 12.521 -16.429 25.357 1.00 43.50 143 LEU A C 1
ATOM 1191 O O . LEU A 1 143 ? 13.091 -15.782 26.238 1.00 43.50 143 LEU A O 1
ATOM 1195 N N . LYS A 1 144 ? 12.854 -17.692 25.072 1.00 46.03 144 LYS A N 1
ATOM 1196 C CA . LYS A 1 144 ? 14.070 -18.300 25.630 1.00 46.03 144 LYS A CA 1
ATOM 1197 C C . LYS A 1 144 ? 15.291 -17.616 25.013 1.00 46.03 144 LYS A C 1
ATOM 1199 O O . LYS A 1 144 ? 15.417 -17.595 23.794 1.00 46.03 144 LYS A O 1
ATOM 1204 N N . GLU A 1 145 ? 16.155 -17.056 25.852 1.00 44.88 145 GLU A N 1
ATOM 1205 C CA . GLU A 1 145 ? 17.493 -16.622 25.450 1.00 44.88 145 GLU A CA 1
ATOM 1206 C C . GLU A 1 145 ? 18.372 -17.880 25.419 1.00 44.88 145 GLU A C 1
ATOM 1208 O O . GLU A 1 145 ? 18.762 -18.383 26.470 1.00 44.88 145 GLU A O 1
ATOM 1213 N N . GLU A 1 146 ? 18.600 -18.449 24.235 1.00 42.09 146 GLU A N 1
ATOM 1214 C CA . GLU A 1 146 ? 19.677 -19.423 24.020 1.00 42.09 146 GLU A CA 1
ATOM 1215 C C . GLU A 1 146 ? 20.821 -18.721 23.278 1.00 42.09 146 GLU A C 1
ATOM 1217 O O . GLU A 1 146 ? 20.597 -17.990 22.310 1.00 42.09 146 GLU A O 1
ATOM 1222 N N . GLU A 1 147 ? 22.037 -18.908 23.794 1.00 44.84 147 GLU A N 1
ATOM 1223 C CA . GLU A 1 147 ? 23.291 -18.472 23.185 1.00 44.84 147 GLU A CA 1
ATOM 1224 C C . GLU A 1 147 ? 23.522 -19.259 21.880 1.00 44.84 147 GLU A C 1
ATOM 1226 O O . GLU A 1 147 ? 23.492 -20.486 21.878 1.00 44.84 147 GLU A O 1
ATOM 1231 N N . ASP A 1 148 ? 23.739 -18.523 20.786 1.00 38.00 148 ASP A N 1
ATOM 1232 C CA . ASP A 1 148 ? 24.085 -18.971 19.428 1.00 38.00 148 ASP A CA 1
ATOM 1233 C C . ASP A 1 148 ? 23.106 -19.903 18.684 1.00 38.00 148 ASP A C 1
ATOM 1235 O O . ASP A 1 148 ? 23.138 -21.127 18.786 1.00 38.00 148 ASP A O 1
ATOM 1239 N N . THR A 1 149 ? 22.289 -19.304 17.806 1.00 31.91 149 THR A N 1
ATOM 1240 C CA . THR A 1 149 ? 22.222 -19.593 16.350 1.00 31.91 149 THR A CA 1
ATOM 1241 C C . THR A 1 149 ? 21.090 -18.780 15.713 1.00 31.91 149 THR A C 1
ATOM 1243 O O . THR A 1 149 ? 19.928 -19.124 15.856 1.00 31.91 149 THR A O 1
ATOM 1246 N N . ASP A 1 150 ? 21.433 -17.686 15.028 1.00 37.00 150 ASP A N 1
ATOM 1247 C CA . ASP A 1 150 ? 20.725 -17.096 13.871 1.00 37.00 150 ASP A CA 1
ATOM 1248 C C . ASP A 1 150 ? 19.175 -17.156 13.835 1.00 37.00 150 ASP A C 1
ATOM 1250 O O . ASP A 1 150 ? 18.552 -17.431 12.807 1.00 37.00 150 ASP A O 1
ATOM 1254 N N . VAL A 1 151 ? 18.511 -16.891 14.964 1.00 35.56 151 VAL A N 1
ATOM 1255 C CA . VAL A 1 151 ? 17.056 -16.721 14.996 1.00 35.56 151 VAL A CA 1
ATOM 1256 C C . VAL A 1 151 ? 16.755 -15.263 14.687 1.00 35.56 151 VAL A C 1
ATOM 1258 O O . VAL A 1 151 ? 16.940 -14.394 15.544 1.00 35.56 151 VAL A O 1
ATOM 1261 N N . ASP A 1 152 ? 16.265 -15.025 13.466 1.00 40.25 152 ASP A N 1
ATOM 1262 C CA . ASP A 1 152 ? 15.673 -13.771 12.996 1.00 40.25 152 ASP A CA 1
ATOM 1263 C C . ASP A 1 152 ? 14.800 -13.160 14.095 1.00 40.25 152 ASP A C 1
ATOM 1265 O O . ASP A 1 152 ? 13.648 -13.538 14.340 1.00 40.25 152 ASP A O 1
ATOM 1269 N N . THR A 1 153 ? 15.392 -12.229 14.834 1.00 37.75 153 THR A N 1
ATOM 1270 C CA . THR A 1 153 ? 14.739 -11.612 15.973 1.00 37.75 153 THR A CA 1
ATOM 1271 C C . THR A 1 153 ? 13.701 -10.678 15.382 1.00 37.75 153 THR A C 1
ATOM 1273 O O . THR A 1 153 ? 14.057 -9.634 14.840 1.00 37.75 153 THR A O 1
ATOM 1276 N N . PHE A 1 154 ? 12.428 -11.080 15.423 1.00 44.22 154 PHE A N 1
ATOM 1277 C CA . PHE A 1 154 ? 11.280 -10.318 14.932 1.00 44.22 154 PHE A CA 1
ATOM 1278 C C . PHE A 1 154 ? 11.394 -8.842 15.335 1.00 44.22 154 PHE A C 1
ATOM 1280 O O . PHE A 1 154 ? 11.051 -8.452 16.454 1.00 44.22 154 PHE A O 1
ATOM 1287 N N . ARG A 1 155 ? 11.880 -7.998 14.419 1.00 50.00 155 ARG A N 1
ATOM 1288 C CA . ARG A 1 155 ? 11.970 -6.557 14.645 1.00 50.00 155 ARG A CA 1
ATOM 1289 C C . ARG A 1 155 ? 10.568 -5.985 14.508 1.00 50.00 155 ARG A C 1
ATOM 1291 O O . ARG A 1 155 ? 10.137 -5.599 13.425 1.00 50.00 155 ARG A O 1
ATOM 1298 N N . PHE A 1 156 ? 9.831 -5.953 15.613 1.00 54.09 156 PHE A N 1
ATOM 1299 C CA . PHE A 1 156 ? 8.602 -5.177 15.700 1.00 54.09 156 PHE A CA 1
ATOM 1300 C C . PHE A 1 156 ? 8.941 -3.708 15.452 1.00 54.09 156 PHE A C 1
ATOM 1302 O O . PHE A 1 156 ? 9.535 -3.045 16.302 1.00 54.09 156 PHE A O 1
ATOM 1309 N N . ILE A 1 157 ? 8.568 -3.196 14.280 1.00 65.75 157 ILE A N 1
ATOM 1310 C CA . ILE A 1 157 ? 8.691 -1.772 13.999 1.00 65.75 157 ILE A CA 1
ATOM 1311 C C . ILE A 1 157 ? 7.630 -1.019 14.801 1.00 65.75 157 ILE A C 1
ATOM 1313 O O . ILE A 1 157 ? 6.431 -1.293 14.723 1.00 65.75 157 ILE A O 1
ATOM 1317 N N . SER A 1 158 ? 8.091 -0.051 15.584 1.00 74.38 158 SER A N 1
ATOM 1318 C CA . SER A 1 158 ? 7.235 0.887 16.303 1.00 74.38 158 SER A CA 1
ATOM 1319 C C . SER A 1 158 ? 6.581 1.880 15.340 1.00 74.38 158 SER A C 1
ATOM 1321 O O . SER A 1 158 ? 7.142 2.225 14.301 1.00 74.38 158 SER A O 1
ATOM 1323 N N . LEU A 1 159 ? 5.422 2.425 15.714 1.00 77.56 159 LEU A N 1
ATOM 1324 C CA . LEU A 1 159 ? 4.773 3.491 14.944 1.00 77.56 159 LEU A CA 1
ATOM 1325 C C . LEU A 1 159 ? 5.710 4.679 14.683 1.00 77.56 159 LEU A C 1
ATOM 1327 O O . LEU A 1 159 ? 5.674 5.260 13.604 1.00 77.56 159 LEU A O 1
ATOM 1331 N N . GLN A 1 160 ? 6.585 4.998 15.641 1.00 75.75 160 GLN A N 1
ATOM 1332 C CA . GLN A 1 160 ? 7.606 6.026 15.462 1.00 75.75 160 GLN A CA 1
ATOM 1333 C C . GLN A 1 160 ? 8.509 5.714 14.271 1.00 75.75 160 GLN A C 1
ATOM 1335 O O . GLN A 1 160 ? 8.676 6.545 13.386 1.00 75.75 160 GLN A O 1
ATOM 1340 N N . GLN A 1 161 ? 9.051 4.500 14.233 1.00 76.56 161 GLN A N 1
ATOM 1341 C CA . GLN A 1 161 ? 9.901 4.065 13.137 1.00 76.56 161 GLN A CA 1
ATOM 1342 C C . GLN A 1 161 ? 9.130 4.042 11.809 1.00 76.56 161 GLN A C 1
ATOM 1344 O O . GLN A 1 161 ? 9.685 4.474 10.808 1.00 76.56 161 GLN A O 1
ATOM 1349 N N . MET A 1 162 ? 7.855 3.628 11.780 1.00 79.88 162 MET A N 1
ATOM 1350 C CA . MET A 1 162 ? 7.039 3.694 10.551 1.00 79.88 162 MET A CA 1
ATOM 1351 C C . MET A 1 162 ? 6.875 5.129 10.052 1.00 79.88 162 MET A C 1
ATOM 1353 O O . MET A 1 162 ? 7.035 5.383 8.863 1.00 79.88 162 MET A O 1
ATOM 1357 N N . ILE A 1 163 ? 6.588 6.073 10.951 1.00 82.38 163 ILE A N 1
ATOM 1358 C CA . ILE A 1 163 ? 6.463 7.492 10.604 1.00 82.38 163 ILE A CA 1
ATOM 1359 C C . ILE A 1 163 ? 7.797 8.026 10.075 1.00 82.38 163 ILE A C 1
ATOM 1361 O O . ILE A 1 163 ? 7.821 8.710 9.056 1.00 82.38 163 ILE A O 1
ATOM 1365 N N . ASP A 1 164 ? 8.911 7.687 10.722 1.00 81.88 164 ASP A N 1
ATOM 1366 C CA . ASP A 1 164 ? 10.237 8.135 10.295 1.00 81.88 164 ASP A CA 1
ATOM 1367 C C . ASP A 1 164 ? 10.622 7.554 8.924 1.00 81.88 164 ASP A C 1
ATOM 1369 O O . ASP A 1 164 ? 11.190 8.261 8.091 1.00 81.88 164 ASP A O 1
ATOM 1373 N N . GLN A 1 165 ? 10.267 6.297 8.645 1.00 81.25 165 GLN A N 1
ATOM 1374 C CA . GLN A 1 165 ? 10.465 5.692 7.327 1.00 81.25 165 GLN A CA 1
ATOM 1375 C C . GLN A 1 165 ? 9.562 6.310 6.257 1.00 81.25 165 GLN A C 1
ATOM 1377 O O . GLN A 1 165 ? 10.022 6.590 5.152 1.00 81.25 165 GLN A O 1
ATOM 1382 N N . PHE A 1 166 ? 8.299 6.583 6.587 1.00 84.69 166 PHE A N 1
ATOM 1383 C CA . PHE A 1 166 ? 7.389 7.282 5.684 1.00 84.69 166 PHE A CA 1
ATOM 1384 C C . PHE A 1 166 ? 7.920 8.669 5.327 1.00 84.69 166 PHE A C 1
ATOM 1386 O O . PHE A 1 166 ? 7.919 9.037 4.159 1.00 84.69 166 PHE A O 1
ATOM 1393 N N . LYS A 1 167 ? 8.480 9.401 6.294 1.00 84.25 167 LYS A N 1
ATOM 1394 C CA . LYS A 1 167 ? 9.125 10.688 6.021 1.00 84.25 167 LYS A CA 1
ATOM 1395 C C . LYS A 1 167 ? 10.324 10.586 5.102 1.00 84.25 167 LYS A C 1
ATOM 1397 O O . LYS A 1 167 ? 10.463 11.401 4.198 1.00 84.25 167 LYS A O 1
ATOM 1402 N N . LYS A 1 168 ? 11.191 9.598 5.329 1.00 83.75 168 LYS A N 1
ATOM 1403 C CA . LYS A 1 168 ? 12.331 9.351 4.440 1.00 83.75 168 LYS A CA 1
ATOM 1404 C C . LYS A 1 168 ? 11.860 9.095 3.016 1.00 83.75 168 LYS A C 1
ATOM 1406 O O . LYS A 1 168 ? 12.423 9.676 2.101 1.00 83.75 168 LYS A O 1
ATOM 1411 N N . LEU A 1 169 ? 10.807 8.297 2.849 1.00 81.44 169 LEU A N 1
ATOM 1412 C CA . LEU A 1 169 ? 10.211 8.013 1.548 1.00 81.44 169 LEU A CA 1
ATOM 1413 C C . LEU A 1 169 ? 9.645 9.289 0.909 1.00 81.44 169 LEU A C 1
ATOM 1415 O O . LEU A 1 169 ? 9.993 9.598 -0.225 1.00 81.44 169 LEU A O 1
ATOM 1419 N N . VAL A 1 170 ? 8.847 10.068 1.642 1.00 83.12 170 VAL A N 1
ATOM 1420 C CA . VAL A 1 170 ? 8.289 11.335 1.142 1.00 83.12 170 VAL A CA 1
ATOM 1421 C C . VAL A 1 170 ? 9.386 12.301 0.694 1.00 83.12 170 VAL A C 1
ATOM 1423 O O . VAL A 1 170 ? 9.282 12.860 -0.392 1.00 83.12 170 VAL A O 1
ATOM 1426 N N . ASN A 1 171 ? 10.457 12.442 1.475 1.00 83.06 171 ASN A N 1
ATOM 1427 C CA . ASN A 1 171 ? 11.568 13.332 1.138 1.00 83.06 171 ASN A CA 1
ATOM 1428 C C . ASN A 1 171 ? 12.420 12.801 -0.023 1.00 83.06 171 ASN A C 1
ATOM 1430 O O . ASN A 1 171 ? 12.853 13.577 -0.863 1.00 83.06 171 ASN A O 1
ATOM 1434 N N . GLN A 1 172 ? 12.674 11.490 -0.073 1.00 80.44 172 GLN A N 1
ATOM 1435 C CA . GLN A 1 172 ? 13.493 10.865 -1.115 1.00 80.44 172 GLN A CA 1
ATOM 1436 C C . GLN A 1 172 ? 12.845 10.960 -2.498 1.00 80.44 172 GLN A C 1
ATOM 1438 O O . GLN A 1 172 ? 13.555 11.086 -3.491 1.00 80.44 172 GLN A O 1
ATOM 1443 N N . TYR A 1 173 ? 11.518 10.856 -2.554 1.00 76.06 173 TYR A N 1
ATOM 1444 C CA . TYR A 1 173 ? 10.752 10.878 -3.798 1.00 76.06 173 TYR A CA 1
ATOM 1445 C C . TYR A 1 173 ? 10.028 12.210 -4.035 1.00 76.06 173 TYR A C 1
ATOM 1447 O O . TYR A 1 173 ? 9.196 12.286 -4.929 1.00 76.06 173 TYR A O 1
ATOM 1455 N N . GLU A 1 174 ? 10.317 13.237 -3.228 1.00 80.69 174 GLU A N 1
ATOM 1456 C CA . GLU A 1 174 ? 9.723 14.579 -3.336 1.00 80.69 174 GLU A CA 1
ATOM 1457 C C . GLU A 1 174 ? 8.180 14.565 -3.407 1.00 80.69 174 GLU A C 1
ATOM 1459 O O . GLU A 1 174 ? 7.547 15.362 -4.102 1.00 80.69 174 GLU A O 1
ATOM 1464 N N . ILE A 1 175 ? 7.547 13.647 -2.666 1.00 81.00 175 ILE A N 1
ATOM 1465 C CA . ILE A 1 175 ? 6.088 13.495 -2.665 1.00 81.00 175 ILE A CA 1
ATOM 1466 C C . ILE A 1 175 ? 5.468 14.724 -1.974 1.00 81.00 175 ILE A C 1
ATOM 1468 O O . ILE A 1 175 ? 5.828 15.030 -0.835 1.00 81.00 175 ILE A O 1
ATOM 1472 N N . PRO A 1 176 ? 4.479 15.408 -2.578 1.00 77.94 176 PRO A N 1
ATOM 1473 C CA . PRO A 1 176 ? 3.889 16.623 -2.011 1.00 77.94 176 PRO A CA 1
ATOM 1474 C C . PRO A 1 176 ? 2.886 16.323 -0.876 1.00 77.94 176 PRO A C 1
ATOM 1476 O O . PRO A 1 176 ? 1.693 16.613 -0.976 1.00 77.94 176 PRO A O 1
ATOM 1479 N N . PHE A 1 177 ? 3.348 15.727 0.228 1.00 81.00 177 PHE A N 1
ATOM 1480 C CA . PHE A 1 177 ? 2.527 15.432 1.406 1.00 81.00 177 PHE A CA 1
ATOM 1481 C C . PHE A 1 177 ? 2.565 16.593 2.414 1.00 81.00 177 PHE A C 1
ATOM 1483 O O . PHE A 1 177 ? 3.435 16.667 3.279 1.00 81.00 177 PHE A O 1
ATOM 1490 N N . LEU A 1 178 ? 1.588 17.501 2.319 1.00 75.56 178 LEU A N 1
ATOM 1491 C CA . LEU A 1 178 ? 1.538 18.755 3.090 1.00 75.56 178 LEU A CA 1
ATOM 1492 C C . LEU A 1 178 ? 1.435 18.578 4.619 1.00 75.56 178 LEU A C 1
ATOM 1494 O O . LEU A 1 178 ? 1.760 19.498 5.361 1.00 75.56 178 LEU A O 1
ATOM 1498 N N . LEU A 1 179 ? 0.994 17.414 5.108 1.00 78.75 179 LEU A N 1
ATOM 1499 C CA . LEU A 1 179 ? 0.737 17.164 6.536 1.00 78.75 179 LEU A CA 1
ATOM 1500 C C . LEU A 1 179 ? 1.892 16.437 7.248 1.00 78.75 179 LEU A C 1
ATOM 1502 O O . LEU A 1 179 ? 1.698 15.820 8.298 1.00 78.75 179 LEU A O 1
ATOM 1506 N N . ILE A 1 180 ? 3.101 16.464 6.681 1.00 74.44 180 ILE A N 1
ATOM 1507 C CA . ILE A 1 180 ? 4.233 15.682 7.195 1.00 74.44 180 ILE A CA 1
ATOM 1508 C C . ILE A 1 180 ? 4.731 16.159 8.566 1.00 74.44 180 ILE A C 1
ATOM 1510 O O . ILE A 1 180 ? 5.032 15.349 9.453 1.00 74.44 180 ILE A O 1
ATOM 1514 N N . ASP A 1 181 ? 4.751 17.473 8.773 1.00 72.12 181 ASP A N 1
ATOM 1515 C CA . ASP A 1 181 ? 5.150 18.082 10.041 1.00 72.12 181 ASP A CA 1
ATOM 1516 C C . ASP A 1 181 ? 4.090 17.831 11.117 1.00 72.12 181 ASP A C 1
ATOM 1518 O O . ASP A 1 181 ? 4.411 17.466 12.255 1.00 72.12 181 ASP A O 1
ATOM 1522 N N . GLU A 1 182 ? 2.812 17.900 10.734 1.00 73.19 182 GLU A N 1
ATOM 1523 C CA . GLU A 1 182 ? 1.687 17.591 11.612 1.00 73.19 182 GLU A CA 1
ATOM 1524 C C . GLU A 1 182 ? 1.685 16.122 12.049 1.00 73.19 182 GLU A C 1
ATOM 1526 O O . GLU A 1 182 ? 1.478 15.847 13.231 1.00 73.19 182 GLU A O 1
ATOM 1531 N N . LEU A 1 183 ? 2.011 15.176 11.158 1.00 73.62 183 LEU A N 1
ATOM 1532 C CA . LEU A 1 183 ? 2.123 13.747 11.490 1.00 73.62 183 LEU A CA 1
ATOM 1533 C C . LEU A 1 183 ? 3.142 13.513 12.620 1.00 73.62 183 LEU A C 1
ATOM 1535 O O . LEU A 1 183 ? 2.903 12.729 13.543 1.00 73.62 183 LEU A O 1
ATOM 1539 N N . THR A 1 184 ? 4.254 14.251 12.596 1.00 69.44 184 THR A N 1
ATOM 1540 C CA . THR A 1 184 ? 5.260 14.241 13.672 1.00 69.44 184 THR A CA 1
ATOM 1541 C C . THR A 1 184 ? 4.703 14.798 14.975 1.00 69.44 184 THR A C 1
ATOM 1543 O O . THR A 1 184 ? 4.915 14.229 16.049 1.00 69.44 184 THR A O 1
ATOM 1546 N N . GLY A 1 185 ? 3.981 15.914 14.873 1.00 65.38 185 GLY A N 1
ATOM 1547 C CA . GLY A 1 185 ? 3.361 16.594 16.001 1.00 65.38 185 GLY A CA 1
ATOM 1548 C C . GLY A 1 185 ? 2.300 15.742 16.696 1.00 65.38 185 GLY A C 1
ATOM 1549 O O . GLY A 1 185 ? 2.270 15.711 17.926 1.00 65.38 185 GLY A O 1
ATOM 1550 N N . ILE A 1 186 ? 1.473 15.022 15.934 1.00 66.81 186 ILE A N 1
ATOM 1551 C CA . ILE A 1 186 ? 0.415 14.144 16.458 1.00 66.81 186 ILE A CA 1
ATOM 1552 C C . ILE A 1 186 ? 1.008 12.939 17.180 1.00 66.81 186 ILE A C 1
ATOM 1554 O O . ILE A 1 186 ? 0.492 12.527 18.217 1.00 66.81 186 ILE A O 1
ATOM 1558 N N . LYS A 1 187 ? 2.135 12.397 16.714 1.00 66.69 187 LYS A N 1
ATOM 1559 C CA . LYS A 1 187 ? 2.790 11.289 17.414 1.00 66.69 187 LYS A CA 1
ATOM 1560 C C . LYS A 1 187 ? 3.228 11.664 18.832 1.00 66.69 187 LYS A C 1
ATOM 1562 O O . LYS A 1 187 ? 3.025 10.872 19.749 1.00 66.69 187 LYS A O 1
ATOM 1567 N N . ASN A 1 188 ? 3.794 12.855 19.023 1.00 63.19 188 ASN A N 1
ATOM 1568 C CA . ASN A 1 188 ? 4.274 13.281 20.341 1.00 63.19 188 ASN A CA 1
ATOM 1569 C C . ASN A 1 188 ? 3.130 13.654 21.298 1.00 63.19 188 ASN A C 1
ATOM 1571 O O . ASN A 1 188 ? 3.308 13.550 22.506 1.00 63.19 188 ASN A O 1
ATOM 1575 N N . ARG A 1 189 ? 1.970 14.059 20.766 1.00 62.03 189 ARG A N 1
ATOM 1576 C CA . ARG A 1 189 ? 0.848 14.591 21.557 1.00 62.03 189 ARG A CA 1
ATOM 1577 C C . ARG A 1 189 ? -0.285 13.590 21.790 1.00 62.03 189 ARG A C 1
ATOM 1579 O O . ARG A 1 189 ? -0.877 13.565 22.859 1.00 62.03 189 ARG A O 1
ATOM 1586 N N . LEU A 1 190 ? -0.543 12.721 20.814 1.00 64.19 190 LEU A N 1
ATOM 1587 C CA . LEU A 1 190 ? -1.755 11.900 20.752 1.00 64.19 190 LEU A CA 1
ATOM 1588 C C . LEU A 1 190 ? -1.470 10.398 20.811 1.00 64.19 190 LEU A C 1
ATOM 1590 O O . LEU A 1 190 ? -2.207 9.633 21.427 1.00 64.19 190 LEU A O 1
ATOM 1594 N N . LEU A 1 191 ? -0.371 9.961 20.191 1.00 57.41 191 LEU A N 1
ATOM 1595 C CA . LEU A 1 191 ? -0.009 8.541 20.104 1.00 57.41 191 LEU A CA 1
ATOM 1596 C C . LEU A 1 191 ? 0.777 8.056 21.333 1.00 57.41 191 LEU A C 1
ATOM 1598 O O . LEU A 1 191 ? 1.113 6.871 21.405 1.00 57.41 191 LEU A O 1
ATOM 1602 N N . ASN A 1 192 ? 1.005 8.940 22.312 1.00 57.97 192 ASN A N 1
ATOM 1603 C CA . ASN A 1 192 ? 1.555 8.638 23.633 1.00 57.97 192 ASN A CA 1
ATOM 1604 C C . ASN A 1 192 ? 0.536 9.013 24.743 1.00 57.97 192 ASN A C 1
ATOM 1606 O O . ASN A 1 192 ? 0.704 10.014 25.442 1.00 57.97 192 ASN A O 1
ATOM 1610 N N . PRO A 1 193 ? -0.560 8.242 24.883 1.00 51.22 193 PRO A N 1
ATOM 1611 C CA . PRO A 1 193 ? -1.777 8.644 25.603 1.00 51.22 193 PRO A CA 1
ATOM 1612 C C . PRO A 1 193 ? -1.650 8.760 27.136 1.00 51.22 193 PRO A C 1
ATOM 1614 O O . PRO A 1 193 ? -2.637 9.055 27.796 1.00 51.22 193 PRO A O 1
ATOM 1617 N N . LEU A 1 194 ? -0.463 8.547 27.714 1.00 48.56 194 LEU A N 1
ATOM 1618 C CA . LEU A 1 194 ? -0.205 8.604 29.163 1.00 48.56 194 LEU A CA 1
ATOM 1619 C C . LEU A 1 194 ? 0.241 9.989 29.676 1.00 48.56 194 LEU A C 1
ATOM 1621 O O . LEU A 1 194 ? 0.616 10.111 30.837 1.00 48.56 194 LEU A O 1
ATOM 1625 N N . SER A 1 195 ? 0.246 11.023 28.830 1.00 43.62 195 SER A N 1
ATOM 1626 C CA . SER A 1 195 ? 0.980 12.267 29.131 1.00 43.62 195 SER A CA 1
ATOM 1627 C C . SER A 1 195 ? 0.134 13.390 29.749 1.00 43.62 195 SER A C 1
ATOM 1629 O O . SER A 1 195 ? 0.702 14.331 30.296 1.00 43.62 195 SER A O 1
ATOM 1631 N N . HIS A 1 196 ? -1.201 13.319 29.683 1.00 48.75 196 HIS A N 1
ATOM 1632 C CA . HIS A 1 196 ? -2.084 14.379 30.181 1.00 48.75 196 HIS A CA 1
ATOM 1633 C C . HIS A 1 196 ? -3.371 13.800 30.787 1.00 48.75 196 HIS A C 1
ATOM 1635 O O . HIS A 1 196 ? -4.158 13.174 30.087 1.00 48.75 196 HIS A O 1
ATOM 1641 N N . ASP A 1 197 ? -3.595 14.055 32.077 1.00 46.44 197 ASP A N 1
ATOM 1642 C CA . ASP A 1 197 ? -4.792 13.655 32.840 1.00 46.44 197 ASP A CA 1
ATOM 1643 C C . ASP A 1 197 ? -5.940 14.688 32.720 1.00 46.44 197 ASP A C 1
ATOM 1645 O O . ASP A 1 197 ? -6.870 14.723 33.521 1.00 46.44 197 ASP A O 1
ATOM 1649 N N . ASP A 1 198 ? -5.871 15.581 31.722 1.00 53.03 198 ASP A N 1
ATOM 1650 C CA . ASP A 1 198 ? -6.857 16.647 31.517 1.00 53.03 198 ASP A CA 1
ATOM 1651 C C . ASP A 1 198 ? -7.729 16.385 30.279 1.00 53.03 198 ASP A C 1
ATOM 1653 O O . ASP A 1 198 ? -7.528 16.913 29.180 1.00 53.03 198 ASP A O 1
ATOM 1657 N N . LEU A 1 199 ? -8.736 15.535 30.489 1.00 52.31 199 LEU A N 1
ATOM 1658 C CA . LEU A 1 199 ? -9.729 15.094 29.501 1.00 52.31 199 LEU A CA 1
ATOM 1659 C C . LEU A 1 199 ? -10.653 16.218 28.994 1.00 52.31 199 LEU A C 1
ATOM 1661 O O . LEU A 1 199 ? -11.448 15.990 28.080 1.00 52.31 199 LEU A O 1
ATOM 1665 N N . LYS A 1 200 ? -10.597 17.419 29.589 1.00 51.50 200 LYS A N 1
ATOM 1666 C CA . LYS A 1 200 ? -11.494 18.541 29.266 1.00 51.50 200 LYS A CA 1
ATOM 1667 C C . LYS A 1 200 ? -10.852 19.627 28.409 1.00 51.50 200 LYS A C 1
ATOM 1669 O O . LYS A 1 200 ? -11.567 20.538 27.985 1.00 51.50 200 LYS A O 1
ATOM 1674 N N . SER A 1 201 ? -9.551 19.556 28.123 1.00 54.00 201 SER A N 1
ATOM 1675 C CA . SER A 1 201 ? -8.915 20.580 27.294 1.00 54.00 201 SER A CA 1
ATOM 1676 C C . SER A 1 201 ? -9.453 20.532 25.855 1.00 54.00 201 SER A C 1
ATOM 1678 O O . SER A 1 201 ? -9.495 19.488 25.200 1.00 54.00 201 SER A O 1
ATOM 1680 N N . SER A 1 202 ? -9.867 21.688 25.330 1.00 56.69 202 SER A N 1
ATOM 1681 C CA . SER A 1 202 ? -10.277 21.852 23.925 1.00 56.69 202 SER A CA 1
ATOM 1682 C C . SER A 1 202 ? -9.170 21.454 22.938 1.00 56.69 202 SER A C 1
ATOM 1684 O O . SER A 1 202 ? -9.450 21.084 21.796 1.00 56.69 202 SER A O 1
ATOM 1686 N N . ILE A 1 203 ? -7.926 21.488 23.414 1.00 57.19 203 ILE A N 1
ATOM 1687 C CA . ILE A 1 203 ? -6.701 21.156 22.696 1.00 57.19 203 ILE A CA 1
ATOM 1688 C C . ILE A 1 203 ? -6.715 19.682 22.266 1.00 57.19 203 ILE A C 1
ATOM 1690 O O . ILE A 1 203 ? -6.508 19.399 21.088 1.00 57.19 203 ILE A O 1
ATOM 1694 N N . PHE A 1 204 ? -7.090 18.748 23.149 1.00 69.81 204 PHE A N 1
ATOM 1695 C CA . PHE A 1 204 ? -7.067 17.313 22.826 1.00 69.81 204 PHE A CA 1
ATOM 1696 C C . PHE A 1 204 ? -8.083 16.924 21.739 1.00 69.81 204 PHE A C 1
ATOM 1698 O O . PHE A 1 204 ? -7.799 16.123 20.846 1.00 69.81 204 PHE A O 1
ATOM 1705 N N . LYS A 1 205 ? -9.276 17.531 21.760 1.00 74.12 205 LYS A N 1
ATOM 1706 C CA . LYS A 1 205 ? -10.296 17.296 20.727 1.00 74.12 205 LYS A CA 1
ATOM 1707 C C . LYS A 1 205 ? -9.855 17.835 19.364 1.00 74.12 205 LYS A C 1
ATOM 1709 O O . LYS A 1 205 ? -10.051 17.157 18.358 1.00 74.12 205 LYS A O 1
ATOM 1714 N N . ALA A 1 206 ? -9.275 19.037 19.325 1.00 77.06 206 ALA A N 1
ATOM 1715 C CA . ALA A 1 206 ? -8.756 19.615 18.088 1.00 77.06 206 ALA A CA 1
ATOM 1716 C C . ALA A 1 206 ? -7.653 18.731 17.480 1.00 77.06 206 ALA A C 1
ATOM 1718 O O . ALA A 1 206 ? -7.655 18.491 16.276 1.00 77.06 206 ALA A O 1
ATOM 1719 N N . GLU A 1 207 ? -6.779 18.168 18.315 1.00 77.62 207 GLU A N 1
ATOM 1720 C CA . GLU A 1 207 ? -5.709 17.265 17.884 1.00 77.62 207 GLU A CA 1
ATOM 1721 C C . GLU A 1 207 ? -6.223 15.928 17.344 1.00 77.62 207 GLU A C 1
ATOM 1723 O O . GLU A 1 207 ? -5.724 15.459 16.320 1.00 77.62 207 GLU A O 1
ATOM 1728 N N . LEU A 1 208 ? -7.253 15.338 17.965 1.00 80.50 208 LEU A N 1
ATOM 1729 C CA . LEU A 1 208 ? -7.917 14.147 17.423 1.00 80.50 208 LEU A CA 1
ATOM 1730 C C . LEU A 1 208 ? -8.511 14.420 16.043 1.00 80.50 208 LEU A C 1
ATOM 1732 O O . LEU A 1 208 ? -8.342 13.607 15.136 1.00 80.50 208 LEU A O 1
ATOM 1736 N N . ILE A 1 209 ? -9.160 15.575 15.864 1.00 82.69 209 ILE A N 1
ATOM 1737 C CA . ILE A 1 209 ? -9.725 15.985 14.572 1.00 82.69 209 ILE A CA 1
ATOM 1738 C C . ILE A 1 209 ? -8.618 16.124 13.522 1.00 82.69 209 ILE A C 1
ATOM 1740 O O . ILE A 1 209 ? -8.779 15.627 12.408 1.00 82.69 209 ILE A O 1
ATOM 1744 N N . THR A 1 210 ? -7.485 16.746 13.859 1.00 83.19 210 THR A N 1
ATOM 1745 C CA . THR A 1 210 ? -6.325 16.794 12.957 1.00 83.19 210 THR A CA 1
ATOM 1746 C C . THR A 1 210 ? -5.821 15.386 12.640 1.00 83.19 210 THR A C 1
ATOM 1748 O O . THR A 1 210 ? -5.550 15.081 11.484 1.00 83.19 210 THR A O 1
ATOM 1751 N N . GLY A 1 211 ? -5.786 14.483 13.621 1.00 84.56 211 GLY A N 1
ATOM 1752 C CA . GLY A 1 211 ? -5.391 13.090 13.412 1.00 84.56 211 GLY A CA 1
ATOM 1753 C C . GLY A 1 211 ? -6.282 12.349 12.417 1.00 84.56 211 GLY A C 1
ATOM 1754 O O . GLY A 1 211 ? -5.764 11.634 11.562 1.00 84.56 211 GLY A O 1
ATOM 1755 N N . PHE A 1 212 ? -7.597 12.570 12.453 1.00 86.19 212 PHE A N 1
ATOM 1756 C CA . PHE A 1 212 ? -8.500 12.037 11.429 1.00 86.19 212 PHE A CA 1
ATOM 1757 C C . PHE A 1 212 ? -8.227 12.623 10.041 1.00 86.19 212 PHE A C 1
ATOM 1759 O O . PHE A 1 212 ? -8.199 11.863 9.079 1.00 86.19 212 PHE A O 1
ATOM 1766 N N . LYS A 1 213 ? -7.940 13.927 9.933 1.00 87.00 213 LYS A N 1
ATOM 1767 C CA . LYS A 1 213 ? -7.584 14.551 8.645 1.00 87.00 213 LYS A CA 1
ATOM 1768 C C . LYS A 1 213 ? -6.314 13.952 8.041 1.00 87.00 213 LYS A C 1
ATOM 1770 O O . LYS A 1 213 ? -6.277 13.671 6.850 1.00 87.00 213 LYS A O 1
ATOM 1775 N N . ILE A 1 214 ? -5.279 13.716 8.850 1.00 85.31 214 ILE A N 1
ATOM 1776 C CA . ILE A 1 214 ? -4.058 13.063 8.353 1.00 85.31 214 ILE A CA 1
ATOM 1777 C C . ILE A 1 214 ? -4.356 11.621 7.938 1.00 85.31 214 ILE A C 1
ATOM 1779 O O . ILE A 1 214 ? -3.861 11.167 6.909 1.00 85.31 214 ILE A O 1
ATOM 1783 N N . LEU A 1 215 ? -5.177 10.902 8.711 1.00 85.88 215 LEU A N 1
ATOM 1784 C CA . LEU A 1 215 ? -5.600 9.554 8.343 1.00 85.88 215 LEU A CA 1
ATOM 1785 C C . LEU A 1 215 ? -6.344 9.547 6.997 1.00 85.88 215 LEU A C 1
ATOM 1787 O O . LEU A 1 215 ? -6.093 8.655 6.192 1.00 85.88 215 LEU A O 1
ATOM 1791 N N . ASP A 1 216 ? -7.190 10.546 6.728 1.00 86.31 216 ASP A N 1
ATOM 1792 C CA . ASP A 1 216 ? -7.868 10.711 5.435 1.00 86.31 216 ASP A CA 1
ATOM 1793 C C . ASP A 1 216 ? -6.858 10.872 4.289 1.00 86.31 216 ASP A C 1
ATOM 1795 O O . ASP A 1 216 ? -6.974 10.194 3.269 1.00 86.31 216 ASP A O 1
ATOM 1799 N N . GLU A 1 217 ? -5.832 11.715 4.452 1.00 87.00 217 GLU A N 1
ATOM 1800 C CA . GLU A 1 217 ? -4.789 11.875 3.427 1.00 87.00 217 GLU A CA 1
ATOM 1801 C C . GLU A 1 217 ? -3.965 10.596 3.222 1.00 87.00 217 GLU A C 1
ATOM 1803 O O . GLU A 1 217 ? -3.666 10.233 2.085 1.00 87.00 217 GLU A O 1
ATOM 1808 N N . LEU A 1 218 ? -3.645 9.861 4.293 1.00 85.75 218 LEU A N 1
ATOM 1809 C CA . LEU A 1 218 ? -2.964 8.566 4.177 1.00 85.75 218 LEU A CA 1
ATOM 1810 C C . LEU A 1 218 ? -3.828 7.534 3.440 1.00 85.75 218 LEU A C 1
ATOM 1812 O O . LEU A 1 218 ? -3.317 6.742 2.649 1.00 85.75 218 LEU A O 1
ATOM 1816 N N . GLN A 1 219 ? -5.144 7.550 3.654 1.00 84.25 219 GLN A N 1
ATOM 1817 C CA . GLN A 1 219 ? -6.070 6.639 2.979 1.00 84.25 219 GLN A CA 1
ATOM 1818 C C . GLN A 1 219 ? -6.174 6.900 1.473 1.00 84.25 219 GLN A C 1
ATOM 1820 O O . GLN A 1 219 ? -6.395 5.955 0.718 1.00 84.25 219 GLN A O 1
ATOM 1825 N N . LYS A 1 220 ? -5.932 8.135 1.016 1.00 86.94 220 LYS A N 1
ATOM 1826 C CA . LYS A 1 220 ? -5.872 8.469 -0.419 1.00 86.94 220 LYS A CA 1
ATOM 1827 C C . LYS A 1 220 ? -4.652 7.887 -1.132 1.00 86.94 220 LYS A C 1
ATOM 1829 O O . LYS A 1 220 ? -4.642 7.841 -2.360 1.00 86.94 220 LYS A O 1
ATOM 1834 N N . ILE A 1 221 ? -3.624 7.462 -0.396 1.00 86.31 221 ILE A N 1
ATOM 1835 C CA . ILE A 1 221 ? -2.430 6.862 -0.988 1.00 86.31 221 ILE A CA 1
ATOM 1836 C C . ILE A 1 221 ? -2.776 5.467 -1.510 1.00 86.31 221 ILE A C 1
ATOM 1838 O O . ILE A 1 221 ? -3.207 4.583 -0.759 1.00 86.31 221 ILE A O 1
ATOM 1842 N N . VAL A 1 222 ? -2.524 5.247 -2.797 1.00 81.69 222 VAL A N 1
ATOM 1843 C CA . VAL A 1 222 ? -2.583 3.925 -3.421 1.00 81.69 222 VAL A CA 1
ATOM 1844 C C . VAL A 1 222 ? -1.172 3.360 -3.434 1.00 81.69 222 VAL A C 1
ATOM 1846 O O . VAL A 1 222 ? -0.259 3.970 -3.982 1.00 81.69 222 VAL A O 1
ATOM 1849 N N . SER A 1 223 ? -0.981 2.198 -2.810 1.00 82.50 223 SER A N 1
ATOM 1850 C CA . SER A 1 223 ? 0.305 1.508 -2.804 1.00 82.50 223 SER A CA 1
ATOM 1851 C C . SER A 1 223 ? 0.100 0.017 -3.035 1.00 82.50 223 SER A C 1
ATOM 1853 O O . SER A 1 223 ? -0.551 -0.649 -2.229 1.00 82.50 223 SER A O 1
ATOM 1855 N N . LYS A 1 224 ? 0.617 -0.497 -4.154 1.00 78.38 224 LYS A N 1
ATOM 1856 C CA . LYS A 1 224 ? 0.372 -1.869 -4.625 1.00 78.38 224 LYS A CA 1
ATOM 1857 C C . LYS A 1 224 ? 1.650 -2.465 -5.198 1.00 78.38 224 LYS A C 1
ATOM 1859 O O . LYS A 1 224 ? 2.334 -1.825 -5.992 1.00 78.38 224 LYS A O 1
ATOM 1864 N N . VAL A 1 225 ? 1.973 -3.696 -4.809 1.00 75.81 225 VAL A N 1
ATOM 1865 C CA . VAL A 1 225 ? 3.039 -4.464 -5.468 1.00 75.81 225 VAL A CA 1
ATOM 1866 C C . VAL A 1 225 ? 2.500 -4.954 -6.806 1.00 75.81 225 VAL A C 1
ATOM 1868 O O . VAL A 1 225 ? 1.477 -5.633 -6.841 1.00 75.81 225 VAL A O 1
ATOM 1871 N N . ILE A 1 226 ? 3.166 -4.573 -7.891 1.00 77.50 226 ILE A N 1
ATOM 1872 C CA . ILE A 1 226 ? 2.750 -4.895 -9.259 1.00 77.50 226 ILE A CA 1
ATOM 1873 C C . ILE A 1 226 ? 3.511 -6.109 -9.775 1.00 77.50 226 ILE A C 1
ATOM 1875 O O . ILE A 1 226 ? 2.913 -7.027 -10.327 1.00 77.50 226 ILE A O 1
ATOM 1879 N N . LEU A 1 227 ? 4.825 -6.135 -9.548 1.00 71.62 227 LEU A N 1
ATOM 1880 C CA . LEU A 1 227 ? 5.674 -7.271 -9.880 1.00 71.62 227 LEU A CA 1
ATOM 1881 C C . LEU A 1 227 ? 6.385 -7.732 -8.615 1.00 71.62 227 LEU A C 1
ATOM 1883 O O . LEU A 1 227 ? 7.088 -6.958 -7.964 1.00 71.62 227 LEU A O 1
ATOM 1887 N N . SER A 1 228 ? 6.180 -8.999 -8.269 1.00 72.38 228 SER A N 1
ATOM 1888 C CA . SER A 1 228 ? 6.856 -9.648 -7.152 1.00 72.38 228 SER A CA 1
ATOM 1889 C C . SER A 1 228 ? 7.886 -10.626 -7.699 1.00 72.38 228 SER A C 1
ATOM 1891 O O . SER A 1 228 ? 7.531 -11.594 -8.370 1.00 72.38 228 SER A O 1
ATOM 1893 N N . VAL A 1 229 ? 9.154 -10.359 -7.407 1.00 66.56 229 VAL A N 1
ATOM 1894 C CA . VAL A 1 229 ? 10.276 -11.242 -7.723 1.00 66.56 229 VAL A CA 1
ATOM 1895 C C . VAL A 1 229 ? 10.286 -12.346 -6.666 1.00 66.56 229 VAL A C 1
ATOM 1897 O O . VAL A 1 229 ?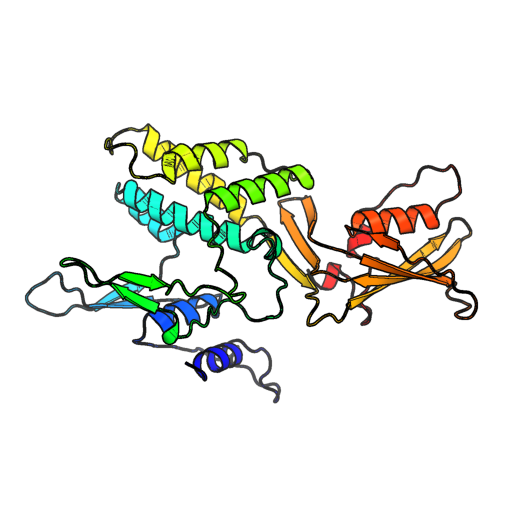 10.465 -12.066 -5.481 1.00 66.56 229 VAL A O 1
ATOM 1900 N N . LYS A 1 230 ? 10.033 -13.594 -7.078 1.00 65.50 230 LYS A N 1
ATOM 1901 C CA . LYS A 1 230 ? 10.036 -14.769 -6.191 1.00 65.50 230 LYS A CA 1
ATOM 1902 C C . LYS A 1 230 ? 11.339 -15.548 -6.356 1.00 65.50 230 LYS A C 1
ATOM 1904 O O . LYS A 1 230 ? 11.797 -15.729 -7.481 1.00 65.50 230 LYS A O 1
ATOM 1909 N N . ASP A 1 231 ? 11.898 -16.015 -5.241 1.00 54.19 231 ASP A N 1
ATOM 1910 C CA . ASP A 1 231 ? 12.946 -17.045 -5.176 1.00 54.19 231 ASP A CA 1
ATOM 1911 C C . ASP A 1 231 ? 14.117 -16.840 -6.154 1.00 54.19 231 ASP A C 1
ATOM 1913 O O . ASP A 1 231 ? 14.509 -17.751 -6.878 1.00 54.19 231 ASP A O 1
ATOM 1917 N N . ASN A 1 232 ? 14.683 -15.626 -6.176 1.00 56.75 232 ASN A N 1
ATOM 1918 C CA . ASN A 1 232 ? 15.848 -15.258 -6.996 1.00 56.75 232 ASN A CA 1
ATOM 1919 C C . ASN A 1 232 ? 15.639 -15.280 -8.526 1.00 56.75 232 ASN A C 1
ATOM 1921 O O . ASN A 1 232 ? 16.586 -15.026 -9.271 1.00 56.75 232 ASN A O 1
ATOM 1925 N N . ASN A 1 233 ? 14.421 -15.525 -9.015 1.00 64.94 233 ASN A N 1
ATOM 1926 C CA . ASN A 1 233 ? 14.122 -15.489 -10.444 1.00 64.94 233 ASN A CA 1
ATOM 1927 C C . ASN A 1 233 ? 13.828 -14.054 -10.882 1.00 64.94 233 ASN A C 1
ATOM 1929 O O . ASN A 1 233 ? 12.692 -13.582 -10.783 1.00 64.94 233 ASN A O 1
ATOM 1933 N N . ALA A 1 234 ? 14.863 -13.361 -11.362 1.00 74.50 234 ALA A N 1
ATOM 1934 C CA . ALA A 1 234 ? 14.732 -12.009 -11.887 1.00 74.50 234 ALA A CA 1
ATOM 1935 C C . ALA A 1 234 ? 13.702 -11.965 -13.030 1.00 74.50 234 ALA A C 1
ATOM 1937 O O . ALA A 1 234 ? 13.712 -12.801 -13.941 1.00 74.50 234 ALA A O 1
ATOM 1938 N N . ILE A 1 235 ? 12.797 -10.988 -12.978 1.00 77.38 235 ILE A N 1
ATOM 1939 C CA . ILE A 1 235 ? 11.731 -10.858 -13.975 1.00 77.38 235 ILE A CA 1
ATOM 1940 C C . ILE A 1 235 ? 12.315 -10.182 -15.208 1.00 77.38 235 ILE A C 1
ATOM 1942 O O . ILE A 1 235 ? 12.811 -9.061 -15.131 1.00 77.38 235 ILE A O 1
ATOM 1946 N N . GLN A 1 236 ? 12.246 -10.862 -16.348 1.00 82.31 236 GLN A N 1
ATOM 1947 C CA . GLN A 1 236 ? 12.729 -10.334 -17.619 1.00 82.31 236 GLN A CA 1
ATOM 1948 C C . GLN A 1 236 ? 11.739 -9.297 -18.165 1.00 82.31 236 GLN A C 1
ATOM 1950 O O . GLN A 1 236 ? 10.527 -9.528 -18.198 1.00 82.31 236 GLN A O 1
ATOM 1955 N N . MET A 1 237 ? 12.266 -8.154 -18.586 1.00 83.12 237 MET A N 1
ATOM 1956 C CA . MET A 1 237 ? 11.515 -7.017 -19.103 1.00 83.12 237 MET A CA 1
ATOM 1957 C C . MET A 1 237 ? 12.244 -6.427 -20.310 1.00 83.12 237 MET A C 1
ATOM 1959 O O . MET A 1 237 ? 13.442 -6.655 -20.515 1.00 83.12 237 MET A O 1
ATOM 1963 N N . TYR A 1 238 ? 11.512 -5.681 -21.128 1.00 83.31 238 TYR A N 1
ATOM 1964 C CA . TYR A 1 238 ? 12.094 -5.015 -22.280 1.00 83.31 238 TYR A CA 1
ATOM 1965 C C . TYR A 1 238 ? 11.440 -3.669 -22.571 1.00 83.31 238 TYR A C 1
ATOM 1967 O O . TYR A 1 238 ? 10.339 -3.364 -22.108 1.00 83.31 238 TYR A O 1
ATOM 1975 N N . SER A 1 239 ? 12.141 -2.860 -23.353 1.00 85.50 239 SER A N 1
ATOM 1976 C CA . SER A 1 239 ? 11.635 -1.614 -23.914 1.00 85.50 239 SER A CA 1
ATOM 1977 C C . SER A 1 239 ? 12.126 -1.471 -25.350 1.00 85.50 239 SER A C 1
ATOM 1979 O O . SER A 1 239 ? 13.197 -1.972 -25.697 1.00 85.50 239 SER A O 1
ATOM 1981 N N . ILE A 1 240 ? 11.331 -0.813 -26.187 1.00 82.94 240 ILE A N 1
ATOM 1982 C CA . ILE A 1 240 ? 11.668 -0.537 -27.583 1.00 82.94 240 ILE A CA 1
ATOM 1983 C C . ILE A 1 240 ? 11.738 0.976 -27.721 1.00 82.94 240 ILE A C 1
ATOM 1985 O O . ILE A 1 240 ? 10.784 1.666 -27.364 1.00 82.94 240 ILE A O 1
ATOM 1989 N N . LYS A 1 241 ? 12.859 1.493 -28.224 1.00 83.12 241 LYS A N 1
ATOM 1990 C CA . LYS A 1 241 ? 13.031 2.927 -28.450 1.00 83.12 241 LYS A CA 1
ATOM 1991 C C . LYS A 1 241 ? 13.738 3.194 -29.769 1.00 83.12 241 LYS A C 1
ATOM 1993 O O . LYS A 1 241 ? 14.732 2.549 -30.089 1.00 83.12 241 LYS A O 1
ATOM 1998 N N . THR A 1 242 ? 13.219 4.161 -30.517 1.00 81.31 242 THR A N 1
ATOM 1999 C CA . THR A 1 242 ? 13.834 4.664 -31.746 1.00 81.31 242 THR A CA 1
ATOM 2000 C C . THR A 1 242 ? 14.870 5.735 -31.422 1.00 81.31 242 THR A C 1
ATOM 2002 O O . THR A 1 242 ? 14.584 6.662 -30.659 1.00 81.31 242 THR A O 1
ATOM 2005 N N . ASP A 1 243 ? 16.051 5.608 -32.012 1.00 78.12 243 ASP A N 1
ATOM 2006 C CA . ASP A 1 243 ? 17.164 6.550 -31.879 1.00 78.12 243 ASP A CA 1
ATOM 2007 C C . ASP A 1 243 ? 16.994 7.788 -32.787 1.00 78.12 243 ASP A C 1
ATOM 2009 O O . ASP A 1 243 ? 16.132 7.806 -33.671 1.00 78.12 243 ASP A O 1
ATOM 2013 N N . TYR A 1 244 ? 17.844 8.812 -32.630 1.00 72.25 244 TYR A N 1
ATOM 2014 C CA . TYR A 1 244 ? 17.845 10.029 -33.471 1.00 72.25 244 TYR A CA 1
ATOM 2015 C C . TYR A 1 244 ? 18.058 9.737 -34.968 1.00 72.25 244 TYR A C 1
ATOM 2017 O O . TYR A 1 244 ? 17.659 10.527 -35.822 1.00 72.25 244 TYR A O 1
ATOM 2025 N N . LYS A 1 245 ? 18.650 8.581 -35.295 1.00 75.56 245 LYS A N 1
ATOM 2026 C CA . LYS A 1 245 ? 18.826 8.074 -36.668 1.00 75.56 245 LYS A CA 1
ATOM 2027 C C . LYS A 1 245 ? 17.602 7.354 -37.234 1.00 75.56 245 LYS A C 1
ATOM 2029 O O . LYS A 1 245 ? 17.646 6.915 -38.378 1.00 75.56 245 LYS A O 1
ATOM 2034 N N . ASN A 1 246 ? 16.516 7.275 -36.464 1.00 76.81 246 ASN A N 1
ATOM 2035 C CA . ASN A 1 246 ? 15.296 6.541 -36.793 1.00 76.81 246 ASN A CA 1
ATOM 2036 C C . ASN A 1 246 ? 15.484 5.009 -36.843 1.00 76.81 246 ASN A C 1
ATOM 2038 O O . ASN A 1 246 ? 14.699 4.311 -37.482 1.00 76.81 246 ASN A O 1
ATOM 2042 N N . ASP A 1 247 ? 16.504 4.503 -36.143 1.00 79.56 247 ASP A N 1
ATOM 2043 C CA . ASP A 1 247 ? 16.756 3.074 -35.947 1.00 79.56 247 ASP A CA 1
ATOM 2044 C C . ASP A 1 247 ? 16.065 2.590 -34.660 1.00 79.56 247 ASP A C 1
ATOM 2046 O O . ASP A 1 247 ? 16.221 3.202 -33.599 1.00 79.56 247 ASP A O 1
ATOM 2050 N N . SER A 1 248 ? 15.312 1.489 -34.736 1.00 81.19 248 SER A N 1
ATOM 2051 C CA . SER A 1 248 ? 14.651 0.871 -33.578 1.00 81.19 248 SER A CA 1
ATOM 2052 C C . SER A 1 248 ? 15.607 -0.019 -32.786 1.00 81.19 248 SER A C 1
ATOM 2054 O O . SER A 1 248 ? 16.149 -1.000 -33.308 1.00 81.19 248 SER A O 1
ATOM 2056 N N . TYR A 1 249 ? 15.754 0.277 -31.496 1.00 81.56 249 TYR A N 1
ATOM 2057 C CA . TYR A 1 249 ? 16.538 -0.517 -30.559 1.00 81.56 249 TYR A CA 1
ATOM 2058 C C . TYR A 1 249 ? 15.654 -1.238 -29.546 1.00 81.56 249 TYR A C 1
ATOM 2060 O O . TYR A 1 249 ? 14.776 -0.651 -28.910 1.00 81.56 249 TYR A O 1
ATOM 2068 N N . TYR A 1 250 ? 15.957 -2.517 -29.355 1.00 83.25 250 TYR A N 1
ATOM 2069 C CA . TYR A 1 250 ? 15.385 -3.381 -28.339 1.00 83.25 250 TYR A CA 1
ATOM 2070 C C . TYR A 1 250 ? 16.316 -3.431 -27.127 1.00 83.25 250 TYR A C 1
ATOM 2072 O O . TYR A 1 250 ? 17.452 -3.897 -27.228 1.00 83.25 250 TYR A O 1
ATOM 2080 N N . TYR A 1 251 ? 15.833 -2.968 -25.978 1.00 82.94 251 TYR A N 1
ATOM 2081 C CA . TYR A 1 251 ? 16.548 -2.963 -24.704 1.00 82.94 251 TYR A CA 1
ATOM 2082 C C . TYR A 1 251 ? 16.015 -4.079 -23.815 1.00 82.94 251 TYR A C 1
ATOM 2084 O O . TYR A 1 251 ? 14.827 -4.082 -23.492 1.00 82.94 251 TYR A O 1
ATOM 2092 N N . ARG A 1 252 ? 16.883 -4.989 -23.364 1.00 83.06 252 ARG A N 1
ATOM 2093 C CA . ARG A 1 252 ? 16.518 -6.052 -22.419 1.00 83.06 252 ARG A CA 1
ATOM 2094 C C . ARG A 1 252 ? 17.145 -5.828 -21.051 1.00 83.06 252 ARG A C 1
ATOM 2096 O O . ARG A 1 252 ? 18.342 -5.561 -20.935 1.00 83.06 252 ARG A O 1
ATOM 2103 N N . PHE A 1 253 ? 16.337 -5.988 -20.011 1.00 85.19 253 PHE A N 1
ATOM 2104 C CA . PHE A 1 253 ? 16.763 -5.839 -18.626 1.00 85.19 253 PHE A CA 1
ATOM 2105 C C . PHE A 1 253 ? 15.975 -6.763 -17.700 1.00 85.19 253 PHE A C 1
ATOM 2107 O O . PHE A 1 253 ? 14.896 -7.251 -18.029 1.00 85.19 253 PHE A O 1
ATOM 2114 N N . GLU A 1 254 ? 16.525 -7.011 -16.520 1.00 82.88 254 GLU A N 1
ATOM 2115 C CA . GLU A 1 254 ? 15.915 -7.849 -15.500 1.00 82.88 254 GLU A CA 1
ATOM 2116 C C . GLU A 1 254 ? 15.613 -7.045 -14.237 1.00 82.88 254 GLU A C 1
ATOM 2118 O O . GLU A 1 254 ? 16.415 -6.232 -13.778 1.00 82.88 254 GLU A O 1
ATOM 2123 N N . LEU A 1 255 ? 14.437 -7.276 -13.668 1.00 80.94 255 LEU A N 1
ATOM 2124 C CA . LEU A 1 255 ? 14.020 -6.722 -12.392 1.00 80.94 255 LEU A CA 1
ATOM 2125 C C . LEU A 1 255 ? 14.434 -7.689 -11.275 1.00 80.94 255 LEU A C 1
ATOM 2127 O O . LEU A 1 255 ? 13.951 -8.823 -11.211 1.00 80.94 255 LEU A O 1
ATOM 2131 N N . ARG A 1 256 ? 15.310 -7.222 -10.383 1.00 75.31 256 ARG A N 1
ATOM 2132 C CA . ARG A 1 256 ? 15.872 -7.995 -9.262 1.00 75.31 256 ARG A CA 1
ATOM 2133 C C . ARG A 1 256 ? 15.153 -7.758 -7.932 1.00 75.31 256 ARG A C 1
ATOM 2135 O O . ARG A 1 256 ? 15.374 -8.501 -6.982 1.00 75.31 256 ARG A O 1
ATOM 2142 N N . SER A 1 257 ? 14.288 -6.748 -7.843 1.00 72.62 257 SER A N 1
ATOM 2143 C CA . SER A 1 257 ? 13.516 -6.440 -6.632 1.00 72.62 257 SER A CA 1
ATOM 2144 C C . SER A 1 257 ? 12.048 -6.142 -6.930 1.00 72.62 257 SER A C 1
ATOM 2146 O O . SER A 1 257 ? 11.678 -5.825 -8.052 1.00 72.62 257 SER A O 1
ATOM 2148 N N . ASN A 1 258 ? 11.189 -6.241 -5.916 1.00 77.00 258 ASN A N 1
ATOM 2149 C CA . ASN A 1 258 ? 9.747 -6.042 -6.081 1.00 77.00 258 ASN A CA 1
ATOM 2150 C C . ASN A 1 258 ? 9.405 -4.628 -6.572 1.00 77.00 258 ASN A C 1
ATOM 2152 O O . ASN A 1 258 ? 9.663 -3.653 -5.869 1.00 77.00 258 ASN A O 1
ATOM 2156 N N . LEU A 1 259 ? 8.715 -4.532 -7.709 1.00 77.44 259 LEU A N 1
ATOM 2157 C CA . LEU A 1 259 ? 8.213 -3.265 -8.231 1.00 77.44 259 LEU A CA 1
ATOM 2158 C C . LEU A 1 259 ? 6.881 -2.928 -7.560 1.00 77.44 259 LEU A C 1
ATOM 2160 O O . LEU A 1 259 ? 5.878 -3.631 -7.736 1.00 77.44 259 LEU A O 1
ATOM 2164 N N . ARG A 1 260 ? 6.855 -1.832 -6.801 1.00 79.31 260 ARG A N 1
ATOM 2165 C CA . ARG A 1 260 ? 5.637 -1.317 -6.162 1.00 79.31 260 ARG A CA 1
ATOM 2166 C C . ARG A 1 260 ? 5.236 0.007 -6.790 1.00 79.31 260 ARG A C 1
ATOM 2168 O O . ARG A 1 260 ? 6.047 0.918 -6.881 1.00 79.31 260 ARG A O 1
ATOM 2175 N N . TYR A 1 261 ? 3.974 0.125 -7.169 1.00 81.81 261 TYR A N 1
ATOM 2176 C CA . TYR A 1 261 ? 3.382 1.386 -7.583 1.00 81.81 261 TYR A CA 1
ATOM 2177 C C . TYR A 1 261 ? 2.907 2.171 -6.373 1.00 81.81 261 TYR A C 1
ATOM 2179 O O . TYR A 1 261 ? 2.319 1.610 -5.443 1.00 81.81 261 TYR A O 1
ATOM 2187 N N . PHE A 1 262 ? 3.176 3.468 -6.400 1.00 84.81 262 PHE A N 1
ATOM 2188 C CA . PHE A 1 262 ? 2.739 4.418 -5.401 1.00 84.81 262 PHE A CA 1
ATOM 2189 C C . PHE A 1 262 ? 2.109 5.620 -6.104 1.00 84.81 262 PHE A C 1
ATOM 2191 O O . PHE A 1 262 ? 2.724 6.237 -6.976 1.00 84.81 262 PHE A O 1
ATOM 2198 N N . GLN A 1 263 ? 0.893 5.971 -5.697 1.00 84.38 263 GLN A N 1
ATOM 2199 C CA . GLN A 1 263 ? 0.182 7.140 -6.193 1.00 84.38 263 GLN A CA 1
ATOM 2200 C C . GLN A 1 263 ? -0.379 7.960 -5.038 1.00 84.38 263 GLN A C 1
ATOM 2202 O O . GLN A 1 263 ? -1.035 7.435 -4.134 1.00 84.38 263 GLN A O 1
ATOM 2207 N N . TYR A 1 264 ? -0.171 9.271 -5.127 1.00 85.00 264 TYR A N 1
ATOM 2208 C CA . TYR A 1 264 ? -0.795 10.259 -4.261 1.00 85.00 264 TYR A CA 1
ATOM 2209 C C . TYR A 1 264 ? -1.205 11.483 -5.087 1.00 85.00 264 TYR A C 1
ATOM 2211 O O . TYR A 1 264 ? -0.365 12.217 -5.607 1.00 85.00 264 TYR A O 1
ATOM 2219 N N . GLY A 1 265 ? -2.516 11.687 -5.249 1.00 82.00 265 GLY A N 1
ATOM 2220 C CA . GLY A 1 265 ? -3.048 12.727 -6.132 1.00 82.00 265 GLY A CA 1
ATOM 2221 C C . GLY A 1 265 ? -2.607 12.520 -7.586 1.00 82.00 265 GLY A C 1
ATOM 2222 O O . GLY A 1 265 ? -2.869 11.469 -8.178 1.00 82.00 265 GLY A O 1
ATOM 2223 N N . THR A 1 266 ? -1.940 13.526 -8.155 1.00 79.81 266 THR A N 1
ATOM 2224 C CA . THR A 1 266 ? -1.350 13.486 -9.504 1.00 79.81 266 THR A CA 1
ATOM 2225 C C . THR A 1 266 ? 0.044 12.860 -9.538 1.00 79.81 266 THR A C 1
ATOM 2227 O O . THR A 1 266 ? 0.520 12.518 -10.616 1.00 79.81 266 THR A O 1
ATOM 2230 N N . HIS A 1 267 ? 0.691 12.688 -8.384 1.00 79.50 267 HIS A N 1
ATOM 2231 C CA . HIS A 1 267 ? 2.055 12.185 -8.294 1.00 79.50 267 HIS A CA 1
ATOM 2232 C C . HIS A 1 267 ? 2.062 10.651 -8.342 1.00 79.50 267 HIS A C 1
ATOM 2234 O O . HIS A 1 267 ? 1.393 9.995 -7.535 1.00 79.50 267 HIS A O 1
ATOM 2240 N N . LYS A 1 268 ? 2.798 10.083 -9.302 1.00 82.62 268 LYS A N 1
ATOM 2241 C CA . LYS A 1 268 ? 2.871 8.642 -9.574 1.00 82.62 268 LYS A CA 1
ATOM 2242 C C . LYS A 1 268 ? 4.328 8.212 -9.644 1.00 82.62 268 LYS A C 1
ATOM 2244 O O . LYS A 1 268 ? 5.070 8.718 -10.476 1.00 82.62 268 LYS A O 1
ATOM 2249 N N . ILE A 1 269 ? 4.720 7.254 -8.813 1.00 80.94 269 ILE A N 1
ATOM 2250 C CA . ILE A 1 269 ? 6.098 6.762 -8.756 1.00 80.94 269 ILE A CA 1
ATOM 2251 C C . ILE A 1 269 ? 6.138 5.246 -8.585 1.00 80.94 269 ILE A C 1
ATOM 2253 O O . ILE A 1 269 ? 5.185 4.616 -8.116 1.00 80.94 269 ILE A O 1
ATOM 2257 N N . PHE A 1 270 ? 7.289 4.670 -8.913 1.00 80.25 270 PHE A N 1
ATOM 2258 C CA . PHE A 1 270 ? 7.601 3.279 -8.624 1.00 80.25 270 PHE A CA 1
ATOM 2259 C C . PHE A 1 270 ? 8.665 3.186 -7.526 1.00 80.25 270 PHE A C 1
ATOM 2261 O O . PHE A 1 270 ? 9.706 3.838 -7.586 1.00 80.25 270 PHE A O 1
ATOM 2268 N N . LEU A 1 271 ? 8.402 2.354 -6.522 1.00 74.31 271 LEU A N 1
ATOM 2269 C CA . LEU A 1 271 ? 9.273 2.105 -5.378 1.00 74.31 271 LEU A CA 1
ATOM 2270 C C . LEU A 1 271 ? 10.050 0.794 -5.563 1.00 74.31 271 LEU A C 1
ATOM 2272 O O . LEU A 1 271 ? 9.508 -0.176 -6.095 1.00 74.31 271 LEU A O 1
ATOM 2276 N N . ASN A 1 272 ? 11.280 0.763 -5.031 1.00 63.25 272 ASN A N 1
ATOM 2277 C CA . ASN A 1 272 ? 12.141 -0.423 -4.894 1.00 63.25 272 ASN A CA 1
ATOM 2278 C C . ASN A 1 272 ? 12.417 -1.197 -6.187 1.00 63.25 272 ASN A C 1
ATOM 2280 O O . ASN A 1 272 ? 12.178 -2.400 -6.261 1.00 63.25 272 ASN A O 1
ATOM 2284 N N . ALA A 1 273 ? 12.965 -0.532 -7.195 1.00 64.81 273 ALA A N 1
ATOM 2285 C CA . ALA A 1 273 ? 13.180 -1.150 -8.491 1.00 64.81 273 ALA A CA 1
ATOM 2286 C C . ALA A 1 273 ? 14.677 -1.213 -8.823 1.00 64.81 273 ALA A C 1
ATOM 2288 O O . ALA A 1 273 ? 15.232 -0.279 -9.392 1.00 64.81 273 ALA A O 1
ATOM 2289 N N . ALA A 1 274 ? 15.331 -2.299 -8.417 1.00 73.00 274 ALA A N 1
ATOM 2290 C CA . ALA A 1 274 ? 16.679 -2.641 -8.835 1.00 73.00 274 ALA A CA 1
ATOM 2291 C C . ALA A 1 274 ? 16.593 -3.372 -10.177 1.00 73.00 274 ALA A C 1
ATOM 2293 O O . ALA A 1 274 ? 16.065 -4.485 -10.252 1.00 73.00 274 ALA A O 1
ATOM 2294 N N . PHE A 1 275 ? 17.094 -2.729 -11.224 1.00 78.69 275 PHE A N 1
ATOM 2295 C CA . PHE A 1 275 ? 17.169 -3.284 -12.567 1.00 78.69 275 PHE A CA 1
ATOM 2296 C C . PHE A 1 275 ? 18.610 -3.571 -12.937 1.00 78.69 275 PHE A C 1
ATOM 2298 O O . PHE A 1 275 ? 19.498 -2.800 -12.588 1.00 78.69 275 PHE A O 1
ATOM 2305 N N . HIS A 1 276 ? 18.816 -4.636 -13.696 1.00 81.00 276 HIS A N 1
ATOM 2306 C CA . HIS A 1 276 ? 20.089 -4.936 -14.326 1.00 81.00 276 HIS A CA 1
ATOM 2307 C C . HIS A 1 276 ? 19.892 -5.016 -15.837 1.00 81.00 276 HIS A C 1
ATOM 2309 O O . HIS A 1 276 ? 19.054 -5.778 -16.324 1.00 81.00 276 HIS A O 1
ATOM 2315 N N . THR A 1 277 ? 20.606 -4.188 -16.591 1.00 80.69 277 THR A N 1
ATOM 2316 C CA . THR A 1 277 ? 20.558 -4.210 -18.056 1.00 80.69 277 THR A CA 1
ATOM 2317 C C . THR A 1 277 ? 21.399 -5.355 -18.595 1.00 80.69 277 THR A C 1
ATOM 2319 O O . THR A 1 277 ? 22.498 -5.596 -18.115 1.00 80.69 277 THR A O 1
ATOM 2322 N N . GLN A 1 278 ? 20.882 -6.069 -19.594 1.00 80.06 278 GLN A N 1
ATOM 2323 C CA . GLN A 1 278 ? 21.577 -7.204 -20.203 1.00 80.06 278 GLN A CA 1
ATOM 2324 C C . GLN A 1 278 ? 22.216 -6.779 -21.523 1.00 80.06 278 GLN A C 1
ATOM 2326 O O . GLN A 1 278 ? 23.437 -6.732 -21.655 1.00 80.06 278 GLN A O 1
ATOM 2331 N N . TYR A 1 279 ? 21.383 -6.432 -22.503 1.00 78.44 279 TYR A N 1
ATOM 2332 C CA . TYR A 1 279 ? 21.854 -6.052 -23.825 1.00 78.44 279 TYR A CA 1
ATOM 2333 C C . TYR A 1 279 ? 20.881 -5.121 -24.541 1.00 78.44 279 TYR A C 1
ATOM 2335 O O . TYR A 1 279 ? 19.690 -5.049 -24.214 1.00 78.44 279 TYR A O 1
ATOM 2343 N N . ARG A 1 280 ? 21.406 -4.461 -25.570 1.00 80.50 280 ARG A N 1
ATOM 2344 C CA . ARG A 1 280 ? 20.645 -3.743 -26.586 1.00 80.50 280 ARG A CA 1
ATOM 2345 C C . ARG A 1 280 ? 20.951 -4.314 -27.969 1.00 80.50 280 ARG A C 1
ATOM 2347 O O . ARG A 1 280 ? 22.110 -4.578 -28.275 1.00 80.50 280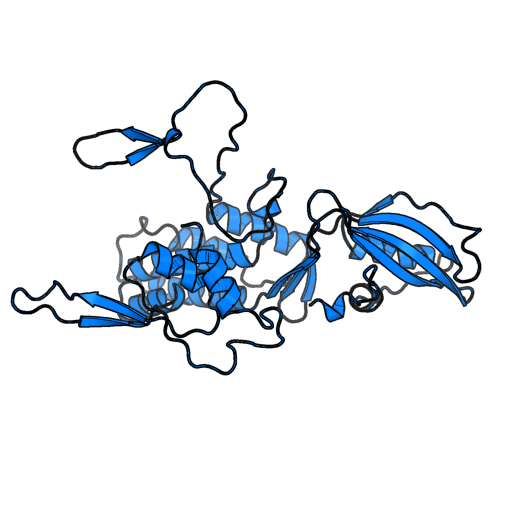 ARG A O 1
ATOM 2354 N N . SER A 1 281 ? 19.938 -4.483 -28.811 1.00 77.81 281 SER A N 1
ATOM 2355 C CA . SER A 1 281 ? 20.094 -4.915 -30.210 1.00 77.81 281 SER A CA 1
ATOM 2356 C C . SER A 1 281 ? 19.193 -4.106 -31.138 1.00 77.81 281 SER A C 1
ATOM 2358 O O . SER A 1 281 ? 18.168 -3.588 -30.700 1.00 77.81 281 SER A O 1
ATOM 2360 N N . THR A 1 282 ? 19.543 -4.005 -32.419 1.00 72.38 282 THR A N 1
ATOM 2361 C CA . THR A 1 282 ? 18.616 -3.485 -33.435 1.00 72.38 282 THR A CA 1
ATOM 2362 C C . THR A 1 282 ? 17.564 -4.548 -33.763 1.00 72.38 282 THR A C 1
ATOM 2364 O O . THR A 1 282 ? 17.880 -5.742 -33.771 1.00 72.38 282 THR A O 1
ATOM 2367 N N . GLU A 1 283 ? 16.313 -4.139 -34.008 1.00 59.31 283 GLU A N 1
ATOM 2368 C CA . GLU A 1 283 ? 15.197 -5.063 -34.321 1.00 59.31 283 GLU A CA 1
ATOM 2369 C C . GLU A 1 283 ? 15.519 -6.019 -35.488 1.00 59.31 283 GLU A C 1
ATOM 2371 O O . GLU A 1 283 ? 15.077 -7.167 -35.488 1.00 59.31 283 GLU A O 1
ATOM 2376 N N . ASP A 1 284 ? 16.359 -5.583 -36.431 1.00 54.44 284 ASP A N 1
ATOM 2377 C CA . ASP A 1 284 ? 16.690 -6.323 -37.652 1.00 54.44 284 ASP A CA 1
ATOM 2378 C C . ASP A 1 284 ? 17.851 -7.329 -37.513 1.00 54.44 284 ASP A C 1
ATOM 2380 O O . ASP A 1 284 ? 18.113 -8.093 -38.445 1.00 54.44 284 ASP A O 1
ATOM 2384 N N . ASN A 1 285 ? 18.584 -7.359 -36.389 1.00 55.00 285 ASN A N 1
ATOM 2385 C CA . ASN A 1 285 ? 19.748 -8.245 -36.251 1.00 55.00 285 ASN A CA 1
ATOM 2386 C C . ASN A 1 285 ? 20.056 -8.638 -34.792 1.00 55.00 285 ASN A C 1
ATOM 2388 O O . ASN A 1 285 ? 20.902 -8.040 -34.129 1.00 55.00 285 ASN A O 1
ATOM 2392 N N . PHE A 1 286 ? 19.486 -9.758 -34.329 1.00 54.34 286 PHE A N 1
ATOM 2393 C CA . PHE A 1 286 ? 19.863 -10.420 -33.060 1.00 54.34 286 PHE A CA 1
ATOM 2394 C C . PHE A 1 286 ? 21.338 -10.882 -33.002 1.00 54.34 286 PHE A C 1
ATOM 2396 O O . PHE A 1 286 ? 21.804 -11.362 -31.972 1.00 54.34 286 PHE A O 1
ATOM 2403 N N . SER A 1 287 ? 22.067 -10.749 -34.111 1.00 52.12 287 SER A N 1
ATOM 2404 C CA . SER A 1 287 ? 23.479 -11.103 -34.277 1.00 52.12 287 SER A CA 1
ATOM 2405 C C . SER A 1 287 ? 24.443 -10.028 -33.752 1.00 52.12 287 SER A C 1
ATOM 2407 O O . SER A 1 287 ? 25.557 -10.359 -33.360 1.00 52.12 287 SER A O 1
ATOM 2409 N N . ASN A 1 288 ? 24.022 -8.754 -33.735 1.00 60.19 288 ASN A N 1
ATOM 2410 C CA . ASN A 1 288 ? 24.813 -7.620 -33.248 1.00 60.19 288 ASN A CA 1
ATOM 2411 C C . ASN A 1 288 ? 24.138 -7.042 -31.998 1.00 60.19 288 ASN A C 1
ATOM 2413 O O . ASN A 1 288 ? 23.261 -6.184 -32.096 1.00 60.19 288 ASN A O 1
ATOM 2417 N N . PHE A 1 289 ? 24.540 -7.528 -30.825 1.00 66.19 289 PHE A N 1
ATOM 2418 C CA . PHE A 1 289 ? 24.073 -7.019 -29.538 1.00 66.19 289 PHE A CA 1
ATOM 2419 C C . PHE A 1 289 ? 25.208 -6.314 -28.790 1.00 66.19 289 PHE A C 1
ATOM 2421 O O . PHE A 1 289 ? 26.347 -6.778 -28.761 1.00 66.19 289 PHE A O 1
ATOM 2428 N N . GLU A 1 290 ? 24.882 -5.182 -28.176 1.00 74.88 290 GLU A N 1
ATOM 2429 C CA . GLU A 1 290 ? 25.754 -4.456 -27.261 1.00 74.88 290 GLU A CA 1
ATOM 2430 C C . GLU A 1 290 ? 25.425 -4.892 -25.831 1.00 74.88 290 GLU A C 1
ATOM 2432 O O . GLU A 1 290 ? 24.280 -4.773 -25.391 1.00 74.88 290 GLU A O 1
ATOM 2437 N N . ILE A 1 291 ? 26.414 -5.430 -25.115 1.00 77.31 291 ILE A N 1
ATOM 2438 C CA . ILE A 1 291 ? 26.268 -5.843 -23.715 1.00 77.31 291 ILE A CA 1
ATOM 2439 C C . ILE A 1 291 ? 26.323 -4.590 -22.837 1.00 77.31 291 ILE A C 1
ATOM 2441 O O . ILE A 1 291 ? 27.267 -3.809 -22.927 1.00 77.31 291 ILE A O 1
ATOM 2445 N N . MET A 1 292 ? 25.314 -4.406 -21.988 1.00 69.00 292 MET A N 1
ATOM 2446 C CA . MET A 1 292 ? 25.123 -3.191 -21.192 1.00 69.00 292 MET A CA 1
ATOM 2447 C C . MET A 1 292 ? 25.092 -3.484 -19.687 1.00 69.00 292 MET A C 1
ATOM 2449 O O . MET A 1 292 ? 24.329 -2.823 -19.011 1.00 69.00 292 MET A O 1
ATOM 2453 N N . GLU A 1 293 ? 25.814 -4.471 -19.152 1.00 79.62 293 GLU A N 1
ATOM 2454 C CA . GLU A 1 293 ? 25.754 -4.945 -17.744 1.00 79.62 293 GLU A CA 1
ATOM 2455 C C . GLU A 1 293 ? 25.859 -3.836 -16.659 1.00 79.62 293 GLU A C 1
ATOM 2457 O O . GLU A 1 293 ? 26.879 -3.671 -15.991 1.00 79.62 293 GLU A O 1
ATOM 2462 N N . TYR A 1 294 ? 24.784 -3.074 -16.445 1.00 81.06 294 TYR A N 1
ATOM 2463 C CA . TYR A 1 294 ? 24.698 -1.924 -15.550 1.00 81.06 294 TYR A CA 1
ATOM 2464 C C . TYR A 1 294 ? 23.531 -2.119 -14.586 1.00 81.06 294 TYR A C 1
ATOM 2466 O O . TYR A 1 294 ? 22.441 -2.551 -14.966 1.00 81.06 294 TYR A O 1
ATOM 2474 N N . ASP A 1 295 ? 23.754 -1.756 -13.325 1.00 80.69 295 ASP A N 1
ATOM 2475 C CA . ASP A 1 295 ? 22.732 -1.806 -12.284 1.00 80.69 295 ASP A CA 1
ATOM 2476 C C . ASP A 1 295 ? 22.103 -0.422 -12.076 1.00 80.69 295 ASP A C 1
ATOM 2478 O O . ASP A 1 295 ? 22.781 0.562 -11.767 1.00 80.69 295 ASP A O 1
ATOM 2482 N N . TYR A 1 296 ? 20.779 -0.352 -12.190 1.00 79.19 296 TYR A N 1
ATOM 2483 C CA . TYR A 1 296 ? 19.994 0.857 -11.966 1.00 79.19 296 TYR A CA 1
ATOM 2484 C C . TYR A 1 296 ? 19.109 0.703 -10.723 1.00 79.19 296 TYR A C 1
ATOM 2486 O O . TYR A 1 296 ? 18.327 -0.241 -10.640 1.00 79.19 296 TYR A O 1
ATOM 2494 N N . PRO A 1 297 ? 19.162 1.643 -9.759 1.00 73.25 297 PRO A N 1
ATOM 2495 C CA . PRO A 1 297 ? 18.399 1.540 -8.512 1.00 73.25 297 PRO A CA 1
ATOM 2496 C C . PRO A 1 297 ? 16.949 2.049 -8.626 1.00 73.25 297 PRO A C 1
ATOM 2498 O O . PRO A 1 297 ? 16.209 2.010 -7.642 1.00 73.25 297 PRO A O 1
ATOM 2501 N N . SER A 1 298 ? 16.549 2.588 -9.784 1.00 77.12 298 SER A N 1
ATOM 2502 C CA . SER A 1 298 ? 15.166 2.989 -10.054 1.00 77.12 298 SER A CA 1
ATOM 2503 C C . SER A 1 298 ? 14.811 2.863 -11.534 1.00 77.12 298 SER A C 1
ATOM 2505 O O . SER A 1 298 ? 15.672 2.999 -12.407 1.00 77.12 298 SER A O 1
ATOM 2507 N N . ILE A 1 299 ? 13.515 2.671 -11.813 1.00 79.38 299 ILE A N 1
ATOM 2508 C CA . ILE A 1 299 ? 12.982 2.622 -13.184 1.00 79.38 299 ILE A CA 1
ATOM 2509 C C . ILE A 1 299 ? 13.178 3.953 -13.911 1.00 79.38 299 ILE A C 1
ATOM 2511 O O . ILE A 1 299 ? 13.419 3.981 -15.111 1.00 79.38 299 ILE A O 1
ATOM 2515 N N . GLU A 1 300 ? 13.140 5.059 -13.172 1.00 79.00 300 GLU A N 1
ATOM 2516 C CA . GLU A 1 300 ? 13.360 6.397 -13.707 1.00 79.00 300 GLU A CA 1
ATOM 2517 C C . GLU A 1 300 ? 14.800 6.568 -14.203 1.00 79.00 300 GLU A C 1
ATOM 2519 O O . GLU A 1 300 ? 15.017 7.064 -15.305 1.00 79.00 300 GLU A O 1
ATOM 2524 N N . LYS A 1 301 ? 15.795 6.105 -13.430 1.00 81.69 301 LYS A N 1
ATOM 2525 C CA . LYS A 1 301 ? 17.206 6.151 -13.844 1.00 81.69 301 LYS A CA 1
ATOM 2526 C C . LYS A 1 301 ? 17.475 5.240 -15.034 1.00 81.69 301 LYS A C 1
ATOM 2528 O O . LYS A 1 301 ? 18.179 5.659 -15.947 1.00 81.69 301 LYS A O 1
ATOM 2533 N N . LEU A 1 302 ? 16.889 4.040 -15.039 1.00 82.81 302 LEU A N 1
ATOM 2534 C CA . LEU A 1 302 ? 16.941 3.137 -16.188 1.00 82.81 302 LEU A CA 1
ATOM 2535 C C . LEU A 1 302 ? 16.354 3.816 -17.434 1.00 82.81 302 LEU A C 1
ATOM 2537 O O . LEU A 1 302 ? 16.989 3.852 -18.481 1.00 82.81 302 LEU A O 1
ATOM 2541 N N . SER A 1 303 ? 15.170 4.411 -17.305 1.00 81.69 303 SER A N 1
ATOM 2542 C CA . SER A 1 303 ? 14.487 5.064 -18.423 1.00 81.69 303 SER A CA 1
ATOM 2543 C C . SER A 1 303 ? 15.283 6.266 -18.936 1.00 81.69 303 SER A C 1
ATOM 2545 O O . SER A 1 303 ? 15.490 6.393 -20.137 1.00 81.69 303 SER A O 1
ATOM 2547 N N . LYS A 1 304 ? 15.829 7.103 -18.047 1.00 82.94 304 LYS A N 1
ATOM 2548 C CA . LYS A 1 304 ? 16.738 8.202 -18.415 1.00 82.94 304 LYS A CA 1
ATOM 2549 C C . LYS A 1 304 ? 17.993 7.707 -19.140 1.00 82.94 304 LYS A C 1
ATOM 2551 O O . LYS A 1 304 ? 18.413 8.338 -20.103 1.00 82.94 304 LYS A O 1
ATOM 2556 N N . ALA A 1 305 ? 18.560 6.570 -18.732 1.00 82.00 305 ALA A N 1
ATOM 2557 C CA . ALA A 1 305 ? 19.697 5.964 -19.425 1.00 82.00 305 ALA A CA 1
ATOM 2558 C C . ALA A 1 305 ? 19.327 5.459 -20.830 1.00 82.00 305 ALA A C 1
ATOM 2560 O O . ALA A 1 305 ? 20.090 5.674 -21.769 1.00 82.00 305 ALA A O 1
ATOM 2561 N N . ILE A 1 306 ? 18.142 4.860 -20.998 1.00 82.19 306 ILE A N 1
ATOM 2562 C CA . ILE A 1 306 ? 17.620 4.449 -22.312 1.00 82.19 306 ILE A CA 1
ATOM 2563 C C . ILE A 1 306 ? 17.429 5.671 -23.225 1.00 82.19 306 ILE A C 1
ATOM 2565 O O . ILE A 1 306 ? 17.818 5.625 -24.392 1.00 82.19 306 ILE A O 1
ATOM 2569 N N . PHE A 1 307 ? 16.888 6.778 -22.700 1.00 80.12 307 PHE A N 1
ATOM 2570 C CA . PHE A 1 307 ? 16.767 8.034 -23.449 1.00 80.12 307 PHE A CA 1
ATOM 2571 C C . PHE A 1 307 ? 18.128 8.594 -23.843 1.00 80.12 307 PHE A C 1
ATOM 2573 O O . PHE A 1 307 ? 18.327 8.852 -25.021 1.00 80.12 307 PHE A O 1
ATOM 2580 N N . TYR A 1 308 ? 19.065 8.702 -22.897 1.00 80.81 308 TYR A N 1
ATOM 2581 C CA . TYR A 1 308 ? 20.419 9.190 -23.166 1.00 80.81 308 TYR A CA 1
ATOM 2582 C C . TYR A 1 308 ? 21.133 8.367 -24.250 1.00 80.81 308 TYR A C 1
ATOM 2584 O O . TYR A 1 308 ? 21.798 8.916 -25.123 1.00 80.81 308 TYR A O 1
ATOM 2592 N N . ALA A 1 309 ? 20.953 7.044 -24.236 1.00 78.56 309 ALA A N 1
ATOM 2593 C CA . ALA A 1 309 ? 21.527 6.146 -25.234 1.00 78.56 309 ALA A CA 1
ATOM 2594 C C . ALA A 1 309 ? 20.849 6.221 -26.618 1.00 78.56 309 ALA A C 1
ATOM 2596 O O . ALA A 1 309 ? 21.382 5.636 -27.561 1.00 78.56 309 ALA A O 1
ATOM 2597 N N . SER A 1 310 ? 19.686 6.879 -26.716 1.00 76.62 310 SER A N 1
ATOM 2598 C CA . SER A 1 310 ? 18.880 7.052 -27.940 1.00 76.62 310 SER A CA 1
ATOM 2599 C C . SER A 1 310 ? 18.819 8.516 -28.410 1.00 76.62 310 SER A C 1
ATOM 2601 O O . SER A 1 310 ? 17.970 8.882 -29.225 1.00 76.62 310 SER A O 1
ATOM 2603 N N . THR A 1 311 ? 19.628 9.395 -27.817 1.00 76.62 311 THR A N 1
ATOM 2604 C CA . THR A 1 311 ? 19.658 10.830 -28.127 1.00 76.62 311 THR A CA 1
ATOM 2605 C C . THR A 1 311 ? 20.971 11.202 -28.786 1.00 76.62 311 THR A C 1
ATOM 2607 O O . THR A 1 311 ? 22.008 10.600 -28.505 1.00 76.62 311 THR A O 1
ATOM 2610 N N . GLU A 1 312 ? 20.928 12.199 -29.669 1.00 74.44 312 GLU A N 1
ATOM 2611 C CA . GLU A 1 312 ? 22.123 12.679 -30.353 1.00 74.44 312 GLU A CA 1
ATOM 2612 C C . GLU A 1 312 ? 23.143 13.201 -29.320 1.00 74.44 312 GLU A C 1
ATOM 2614 O O . GLU A 1 312 ? 22.750 13.900 -28.375 1.00 74.44 312 GLU A O 1
ATOM 2619 N N . PRO A 1 313 ? 24.441 12.870 -29.454 1.00 72.62 313 PRO A N 1
ATOM 2620 C CA . PRO A 1 313 ? 25.464 13.369 -28.543 1.00 72.62 313 PRO A CA 1
ATOM 2621 C C . PRO A 1 313 ? 25.401 14.899 -28.419 1.00 72.62 313 PRO A C 1
ATOM 2623 O O . PRO A 1 313 ? 25.278 15.590 -29.423 1.00 72.62 313 PRO A O 1
ATOM 2626 N N . GLU A 1 314 ? 25.503 15.418 -27.190 1.00 69.25 314 GLU A N 1
ATOM 2627 C CA . GLU A 1 314 ? 25.496 16.863 -26.874 1.00 69.25 314 GLU A CA 1
ATOM 2628 C C . GLU A 1 314 ? 24.148 17.593 -27.048 1.00 69.25 314 GLU A C 1
ATOM 2630 O O . GLU A 1 314 ? 24.099 18.821 -26.962 1.00 69.25 314 GLU A O 1
ATOM 2635 N N . THR A 1 315 ? 23.039 16.861 -27.210 1.00 70.19 315 THR A N 1
ATOM 2636 C CA . THR A 1 315 ? 21.684 17.439 -27.195 1.00 70.19 315 THR A CA 1
ATOM 2637 C C . THR A 1 315 ? 20.941 17.154 -25.890 1.00 70.19 315 THR A C 1
ATOM 2639 O O . THR A 1 315 ? 21.002 16.053 -25.339 1.00 70.19 315 THR A O 1
ATOM 2642 N N . ASP A 1 316 ? 20.218 18.156 -25.384 1.00 69.44 316 ASP A N 1
ATOM 2643 C CA . ASP A 1 316 ? 19.303 17.971 -24.257 1.00 69.44 316 ASP A CA 1
ATOM 2644 C C . ASP A 1 316 ? 18.096 17.136 -24.699 1.00 69.44 316 ASP A C 1
ATOM 2646 O O . ASP A 1 316 ? 17.453 17.427 -25.711 1.00 69.44 316 ASP A O 1
ATOM 2650 N N . TYR A 1 317 ? 17.746 16.118 -23.911 1.00 67.50 317 TYR A N 1
ATOM 2651 C CA . TYR A 1 317 ? 16.574 15.286 -24.164 1.00 67.50 317 TYR A CA 1
ATOM 2652 C C . TYR A 1 317 ? 15.421 15.637 -23.230 1.00 67.50 317 TYR A C 1
ATOM 2654 O O . TYR A 1 317 ? 15.600 15.936 -22.048 1.00 67.50 317 TYR A O 1
ATOM 2662 N N . THR A 1 318 ? 14.200 15.548 -23.753 1.00 69.44 318 THR A N 1
ATOM 2663 C CA . THR A 1 318 ? 12.987 15.660 -22.943 1.00 69.44 318 THR A CA 1
ATOM 2664 C C . THR A 1 318 ? 12.543 14.268 -22.513 1.00 69.44 318 THR A C 1
ATOM 2666 O O . THR A 1 318 ? 12.222 13.406 -23.329 1.00 69.44 318 THR A O 1
ATOM 2669 N N . PHE A 1 319 ? 12.578 14.021 -21.204 1.00 71.50 319 PHE A N 1
ATOM 2670 C CA . PHE A 1 319 ? 12.077 12.780 -20.630 1.00 71.50 319 PHE A CA 1
ATOM 2671 C C . PHE A 1 319 ? 10.554 12.846 -20.492 1.00 71.50 319 PHE A C 1
ATOM 2673 O O . PHE A 1 319 ? 10.029 13.746 -19.837 1.00 71.50 319 PHE A O 1
ATOM 2680 N N . TYR A 1 320 ? 9.848 11.880 -21.076 1.00 73.25 320 TYR A N 1
ATOM 2681 C CA . TYR A 1 320 ? 8.400 11.750 -20.922 1.00 73.25 320 TYR A CA 1
ATOM 2682 C C . TYR A 1 320 ? 8.093 10.697 -19.856 1.00 73.25 320 TYR A C 1
ATOM 2684 O O . TYR A 1 320 ? 8.365 9.517 -20.059 1.00 73.25 320 TYR A O 1
ATOM 2692 N N . GLU A 1 321 ? 7.493 11.103 -18.733 1.00 69.56 321 GLU A N 1
ATOM 2693 C CA . GLU A 1 321 ? 7.205 10.198 -17.605 1.00 69.56 321 GLU A CA 1
ATOM 2694 C C . GLU A 1 321 ? 6.344 8.988 -18.000 1.00 69.56 321 GLU A C 1
ATOM 2696 O O . GLU A 1 321 ? 6.542 7.894 -17.468 1.00 69.56 321 GLU A O 1
ATOM 2701 N N . ASN A 1 322 ? 5.448 9.154 -18.983 1.00 76.31 322 ASN A N 1
ATOM 2702 C CA . ASN A 1 322 ? 4.596 8.084 -19.518 1.00 76.31 322 ASN A CA 1
ATOM 2703 C C . ASN A 1 322 ? 5.391 6.908 -20.104 1.00 76.31 322 ASN A C 1
ATOM 2705 O O . ASN A 1 322 ? 4.878 5.793 -20.138 1.00 76.31 322 ASN A O 1
ATOM 2709 N N . PHE A 1 323 ? 6.656 7.114 -20.485 1.00 76.50 323 PHE A N 1
ATOM 2710 C CA . PHE A 1 323 ? 7.533 6.039 -20.947 1.00 76.50 323 PHE A CA 1
ATOM 2711 C C . PHE A 1 323 ? 7.636 4.901 -19.924 1.00 76.50 323 PHE A C 1
ATOM 2713 O O . PHE A 1 323 ? 7.549 3.728 -20.278 1.00 76.50 323 PHE A O 1
ATOM 2720 N N . MET A 1 324 ? 7.744 5.243 -18.634 1.00 77.62 324 MET A N 1
ATOM 2721 C CA . MET A 1 324 ? 7.843 4.256 -17.552 1.00 77.62 324 MET A CA 1
ATOM 2722 C C . MET A 1 324 ? 6.580 3.400 -17.408 1.00 77.62 324 MET A C 1
ATOM 2724 O O . MET A 1 324 ? 6.629 2.335 -16.801 1.00 77.62 324 MET A O 1
ATOM 2728 N N . PHE A 1 325 ? 5.448 3.879 -17.922 1.00 74.50 325 PHE A N 1
ATOM 2729 C CA . PHE A 1 325 ? 4.147 3.234 -17.800 1.00 74.50 325 PHE A CA 1
ATOM 2730 C C . PHE A 1 325 ? 3.789 2.438 -19.056 1.00 74.50 325 PHE A C 1
ATOM 2732 O O . PHE A 1 325 ? 3.341 1.297 -18.945 1.00 74.50 325 PHE A O 1
ATOM 2739 N N . ASP A 1 326 ? 4.010 3.021 -20.234 1.00 79.25 326 ASP A N 1
ATOM 2740 C CA . ASP A 1 326 ? 3.432 2.531 -21.489 1.00 79.25 326 ASP A CA 1
ATOM 2741 C C . ASP A 1 326 ? 4.451 1.939 -22.470 1.00 79.25 326 ASP A C 1
ATOM 2743 O O . ASP A 1 326 ? 4.048 1.242 -23.403 1.00 79.25 326 ASP A O 1
ATOM 2747 N N . GLU A 1 327 ? 5.747 2.190 -22.262 1.00 77.88 327 GLU A N 1
ATOM 2748 C CA . GLU A 1 327 ? 6.833 1.762 -23.162 1.00 77.88 327 GLU A CA 1
ATOM 2749 C C . GLU A 1 327 ? 7.801 0.762 -22.511 1.00 77.88 327 GLU A C 1
ATOM 2751 O O . GLU A 1 327 ? 8.811 0.372 -23.104 1.00 77.88 327 GLU A O 1
ATOM 2756 N N . ILE A 1 328 ? 7.473 0.302 -21.302 1.00 81.06 328 ILE A N 1
ATOM 2757 C CA . ILE A 1 328 ? 8.148 -0.809 -20.636 1.00 81.06 328 ILE A CA 1
ATOM 2758 C C . ILE A 1 328 ? 7.194 -1.999 -20.569 1.00 81.06 328 ILE A C 1
ATOM 2760 O O . ILE A 1 328 ? 6.074 -1.898 -20.059 1.00 81.06 328 ILE A O 1
ATOM 2764 N N . TYR A 1 329 ? 7.681 -3.136 -21.053 1.00 81.06 329 TYR A N 1
ATOM 2765 C CA . TYR A 1 329 ? 6.922 -4.363 -21.217 1.00 81.06 329 TYR A CA 1
ATOM 2766 C C . TYR A 1 329 ? 7.504 -5.484 -20.353 1.00 81.06 329 TYR A C 1
ATOM 2768 O O . TYR A 1 329 ? 8.721 -5.595 -20.165 1.00 81.06 329 TYR A O 1
ATOM 2776 N N . THR A 1 330 ? 6.635 -6.342 -19.823 1.00 80.94 330 THR A N 1
ATOM 2777 C CA . THR A 1 330 ? 7.049 -7.632 -19.255 1.00 80.94 330 THR A CA 1
ATOM 2778 C C . THR A 1 330 ? 7.421 -8.611 -20.369 1.00 80.94 330 THR A C 1
ATOM 2780 O O . THR A 1 330 ? 7.061 -8.405 -21.525 1.00 80.94 330 THR A O 1
ATOM 2783 N N . ALA A 1 331 ? 8.086 -9.721 -20.033 1.00 75.12 331 ALA A N 1
ATOM 2784 C CA . ALA A 1 331 ? 8.358 -10.801 -20.990 1.00 75.12 331 ALA A CA 1
ATOM 2785 C C . ALA A 1 331 ? 7.103 -11.317 -21.732 1.00 75.12 331 ALA A C 1
ATOM 2787 O O . ALA A 1 331 ? 7.214 -11.770 -22.866 1.00 75.12 331 ALA A O 1
ATOM 2788 N N . ASP A 1 332 ? 5.920 -11.197 -21.120 1.00 73.75 332 ASP A N 1
ATOM 2789 C CA . ASP A 1 332 ? 4.632 -11.591 -21.709 1.00 73.75 332 ASP A CA 1
ATOM 2790 C C . ASP A 1 332 ? 4.017 -10.507 -22.621 1.00 73.75 332 ASP A C 1
ATOM 2792 O O . ASP A 1 332 ? 2.879 -10.648 -23.070 1.00 73.75 332 ASP A O 1
ATOM 2796 N N . GLY A 1 333 ? 4.723 -9.397 -22.857 1.00 74.75 333 GLY A N 1
ATOM 2797 C CA . GLY A 1 333 ? 4.271 -8.284 -23.696 1.00 74.75 333 GLY A CA 1
ATOM 2798 C C . GLY A 1 333 ? 3.246 -7.354 -23.040 1.00 74.75 333 GLY A C 1
ATOM 2799 O O . GLY A 1 333 ? 2.666 -6.516 -23.726 1.00 74.75 333 GLY A O 1
ATOM 2800 N N . LYS A 1 334 ? 3.015 -7.471 -21.725 1.00 80.56 334 LYS A N 1
ATOM 2801 C CA . LYS A 1 334 ? 2.104 -6.577 -20.988 1.00 80.56 334 LYS A CA 1
ATOM 2802 C C . LYS A 1 334 ? 2.808 -5.288 -20.596 1.00 80.56 334 LYS A C 1
ATOM 2804 O O . LYS A 1 334 ? 3.940 -5.331 -20.109 1.00 80.56 334 LYS A O 1
ATOM 2809 N N . LYS A 1 335 ? 2.119 -4.159 -20.744 1.00 83.44 335 LYS A N 1
ATOM 2810 C CA . LYS A 1 335 ? 2.624 -2.850 -20.301 1.00 83.44 335 LYS A CA 1
ATOM 2811 C C . LYS A 1 335 ? 2.575 -2.738 -18.784 1.00 83.44 335 LYS A C 1
ATOM 2813 O O . LYS A 1 335 ? 1.700 -3.320 -18.146 1.00 83.44 335 LYS A O 1
ATOM 2818 N N . ILE A 1 336 ? 3.458 -1.934 -18.193 1.00 79.25 336 ILE A N 1
ATOM 2819 C CA . ILE A 1 336 ? 3.384 -1.650 -16.751 1.00 79.25 336 ILE A CA 1
ATOM 2820 C C . ILE A 1 336 ? 2.043 -0.990 -16.389 1.00 79.25 336 ILE A C 1
ATOM 2822 O O . ILE A 1 336 ? 1.473 -1.316 -15.348 1.00 79.25 336 ILE A O 1
ATOM 2826 N N . SER A 1 337 ? 1.503 -0.124 -17.252 1.00 78.44 337 SER A N 1
ATOM 2827 C CA . SER A 1 337 ? 0.197 0.515 -17.056 1.00 78.44 337 SER A CA 1
ATOM 2828 C C . SER A 1 337 ? -0.971 -0.469 -16.967 1.00 78.44 337 SER A C 1
ATOM 2830 O O . SER A 1 337 ? -1.920 -0.202 -16.237 1.00 78.44 337 SER A O 1
ATOM 2832 N N . GLU A 1 338 ? -0.885 -1.627 -17.624 1.00 77.88 338 GLU A N 1
ATOM 2833 C CA . GLU A 1 338 ? -1.909 -2.682 -17.568 1.00 77.88 338 GLU A CA 1
ATOM 2834 C C . GLU A 1 338 ? -1.878 -3.488 -16.259 1.00 77.88 338 GLU A C 1
ATOM 2836 O O . GLU A 1 338 ? -2.799 -4.256 -15.979 1.00 77.88 338 GLU A O 1
ATOM 2841 N N . LEU A 1 339 ? -0.815 -3.349 -15.461 1.00 71.75 339 LEU A N 1
ATOM 2842 C CA . LEU A 1 339 ? -0.623 -4.094 -14.214 1.00 71.75 339 LEU A CA 1
ATOM 2843 C C . LEU A 1 339 ? -0.967 -3.267 -12.953 1.00 71.75 339 LEU A C 1
ATOM 2845 O O . LEU A 1 339 ? -1.076 -3.827 -11.848 1.00 71.75 339 LEU A O 1
ATOM 2849 N N . ILE A 1 340 ? -1.140 -1.948 -13.110 1.00 72.00 340 ILE A N 1
ATOM 2850 C CA . ILE A 1 340 ? -1.623 -1.014 -12.074 1.00 72.00 340 ILE A CA 1
ATOM 2851 C C . ILE A 1 340 ? -3.094 -1.315 -11.797 1.00 72.00 340 ILE A C 1
ATOM 2853 O O . ILE A 1 340 ? -3.394 -1.687 -10.629 1.00 72.00 340 ILE A O 1
#

Radius of gyration: 25.76 Å; chains: 1; bounding box: 57×48×79 Å

Foldseek 3Di:
DVCLVVVLCQQPDCDPPPNDHCPVDDDDDDDPDPVSLVVSVVSDPPDWAKDWDWDPVDPPDTDIDIDTPDQLQSQLVVCLVVLVLLSNLQSLLVLLVVLLVQADDVCLVQVPDPDQDPDPDDDDDDPVQWDWDDDPPDTDTDGDDDPDDDDPPPPRDDSVSSLVSVVVVCVVQVPPDPCSVVVVVLCVPRVVSPPDPCSPDPVSSVSSVVSVVSSVQSVQKDKAFLDADHDQPWFKKWFWDQAPVRFIKIWIKTWRHTWMWIDGDPDTFTPATWMFTAWMDTPVDPPDIDGDGDIDRGLQVVQVVVQVVRYDPPDDDDDDPCCSFAGMATPVRDGNVNRD

Sequence (340 aa):
MSNRIPLLKILTSDDLGDRSSFKGVQIFLTTYDREWFNVAKSYLEGWEKTEFYVDNHSHNIERPFIRKSDTYRERAEYHLTKGDYPACANYLRKAFEKELKRILPENVLYPGFNGTSGDNSVITLSKRNFSISENDNAWFYKLKEEEDTDVDTFRFISLQQMIDQFKKLVNQYEIPFLLIDELTGIKNRLLNPLSHDDLKSSIFKAELITGFKILDELQKIVSKVILSVKDNNAIQMYSIKTDYKNDSYYYRFELRSNLRYFQYGTHKIFLNAAFHTQYRSTEDNFSNFEIMEYDYPSIEKLSKAIFYASTEPETDYTFYENFMFDEIYTADGKKISELI

Organism: NCBI:txid1854762

Secondary structure (DSSP, 8-state):
-TTHHHHHHHHH-S--SSS--GGGS------S-HHHHHHHHHH-TT---EEEEEETT-TT--EEEEEE---HHHHHHHHHHHT-HHHHHHHHHHHHHHHHHHHS-HHHHSTT------SSS-----GGGEEEEEETTEEEEEEP--SSS---------HHHHHHHHHHHHHHTT---TTHHHHHHHHHHTSSTTS---TT-HHHHHHHHHHHHHHHHHHT-EEEEEE---TT-PEEEEEEEE-TTS-EEEEEEEE-S-EEEEEETTEEEEES--EEEEEEEETT-TTSEEE---EESSHHHHHHHHHHTTS-TT------TTHHHHSEEETTS-BGGGT-

pLDDT: mean 71.4, std 14.67, range [30.45, 88.31]